Protein AF-A0AAV0ZGJ6-F1 (afdb_monomer_lite)

Structure (mmCIF, N/CA/C/O backbone):
data_AF-A0AAV0ZGJ6-F1
#
_entry.id   AF-A0AAV0ZGJ6-F1
#
loop_
_atom_site.group_PDB
_atom_site.id
_atom_site.type_symbol
_atom_site.label_atom_id
_atom_site.label_alt_id
_atom_site.label_comp_id
_atom_site.label_asym_id
_atom_site.label_entity_id
_atom_site.label_seq_id
_atom_site.pdbx_PDB_ins_code
_atom_site.Cartn_x
_atom_site.Cartn_y
_atom_site.Cartn_z
_atom_site.occupancy
_atom_site.B_iso_or_equiv
_atom_site.auth_seq_id
_atom_site.auth_comp_id
_atom_site.auth_asym_id
_atom_site.auth_atom_id
_atom_site.pdbx_PDB_model_num
ATOM 1 N N . MET A 1 1 ? 41.450 5.123 -60.125 1.00 30.50 1 MET A N 1
ATOM 2 C CA . MET A 1 1 ? 41.874 3.828 -59.558 1.00 30.50 1 MET A CA 1
ATOM 3 C C . MET A 1 1 ? 41.392 3.779 -58.113 1.00 30.50 1 MET A C 1
ATOM 5 O O . MET A 1 1 ? 41.845 4.607 -57.346 1.00 30.50 1 MET A O 1
ATOM 9 N N . ILE A 1 2 ? 40.454 2.855 -57.840 1.00 29.94 2 ILE A N 1
ATOM 10 C CA . ILE A 1 2 ? 40.069 2.214 -56.557 1.00 29.94 2 ILE A CA 1
ATOM 11 C C . ILE A 1 2 ? 39.618 3.161 -55.412 1.00 29.94 2 ILE A C 1
ATOM 13 O O . ILE A 1 2 ? 40.423 3.922 -54.905 1.00 29.94 2 ILE A O 1
ATOM 17 N N . GLY A 1 3 ? 38.377 3.184 -54.902 1.00 27.20 3 GLY A N 1
ATOM 18 C CA . GLY A 1 3 ? 37.231 2.263 -54.997 1.00 27.20 3 GLY A CA 1
ATOM 19 C C . GLY A 1 3 ? 36.953 1.576 -53.646 1.00 27.20 3 GLY A C 1
ATOM 20 O O . GLY A 1 3 ? 37.595 0.579 -53.334 1.00 27.20 3 GLY A O 1
ATOM 21 N N . LEU A 1 4 ? 36.020 2.128 -52.857 1.00 30.28 4 LEU A N 1
ATOM 22 C CA . LEU A 1 4 ? 35.587 1.679 -51.520 1.00 30.28 4 LEU A CA 1
ATOM 23 C C . LEU A 1 4 ? 35.044 0.232 -51.522 1.00 30.28 4 LEU A C 1
ATOM 25 O O . LEU A 1 4 ? 34.239 -0.129 -52.378 1.00 30.28 4 LEU A O 1
ATOM 29 N N . ARG A 1 5 ? 35.450 -0.587 -50.537 1.00 31.14 5 ARG A N 1
ATOM 30 C CA . ARG A 1 5 ? 34.933 -1.949 -50.301 1.00 31.14 5 ARG A CA 1
ATOM 31 C C . ARG A 1 5 ? 33.772 -1.928 -49.304 1.00 31.14 5 ARG A C 1
ATOM 33 O O . ARG A 1 5 ? 33.976 -1.619 -48.135 1.00 31.14 5 ARG A O 1
ATOM 40 N N . GLY A 1 6 ? 32.593 -2.343 -49.762 1.00 25.48 6 GLY A N 1
ATOM 41 C CA . GLY A 1 6 ? 31.585 -3.002 -48.931 1.00 25.48 6 GLY A CA 1
ATOM 42 C C . GLY A 1 6 ? 31.787 -4.519 -48.980 1.00 25.48 6 GLY A C 1
ATOM 43 O O . GLY A 1 6 ? 32.249 -5.043 -49.996 1.00 25.48 6 GLY A O 1
ATOM 44 N N . ILE A 1 7 ? 31.457 -5.229 -47.900 1.00 29.98 7 ILE A N 1
ATOM 45 C CA . ILE A 1 7 ? 31.358 -6.694 -47.902 1.00 29.98 7 ILE A CA 1
ATOM 46 C C . ILE A 1 7 ? 29.999 -7.083 -47.321 1.00 29.98 7 ILE A C 1
ATOM 48 O O . ILE A 1 7 ? 29.694 -6.839 -46.159 1.00 29.98 7 ILE A O 1
ATOM 52 N N . CYS A 1 8 ? 29.201 -7.669 -48.207 1.00 25.89 8 CYS A N 1
ATOM 53 C CA . CYS A 1 8 ? 27.966 -8.396 -47.977 1.00 25.89 8 CYS A CA 1
ATOM 54 C C . CYS A 1 8 ? 28.328 -9.842 -47.586 1.00 25.89 8 CYS A C 1
ATOM 56 O O . CYS A 1 8 ? 29.168 -10.445 -48.257 1.00 25.89 8 CYS A O 1
ATOM 58 N N . CYS A 1 9 ? 27.710 -10.407 -46.543 1.00 29.28 9 CYS A N 1
ATOM 59 C CA . CYS A 1 9 ? 27.780 -11.847 -46.272 1.00 29.28 9 CYS A CA 1
ATOM 60 C C . CYS A 1 9 ? 26.516 -12.540 -46.791 1.00 29.28 9 CYS A C 1
ATOM 62 O O . CYS A 1 9 ? 25.397 -12.174 -46.436 1.00 29.28 9 CYS A O 1
ATOM 64 N N . LYS A 1 10 ? 26.754 -13.523 -47.663 1.00 29.02 10 LYS A N 1
ATOM 65 C CA . LYS A 1 10 ? 25.796 -14.405 -48.328 1.00 29.02 10 LYS A CA 1
ATOM 66 C C . LYS A 1 10 ? 25.109 -15.358 -47.349 1.00 29.02 10 LYS A C 1
ATOM 68 O O . LYS A 1 10 ? 25.737 -15.898 -46.446 1.00 29.02 10 LYS A O 1
ATOM 73 N N . THR A 1 11 ? 23.842 -15.622 -47.634 1.00 31.33 11 THR A N 1
ATOM 74 C CA . THR A 1 11 ? 23.100 -16.837 -47.289 1.00 31.33 11 THR A CA 1
ATOM 75 C C . THR A 1 11 ? 23.599 -18.024 -48.112 1.00 31.33 11 THR A C 1
ATOM 77 O O . THR A 1 11 ? 23.612 -17.915 -49.337 1.00 31.33 11 THR A O 1
ATOM 80 N N . ASP A 1 12 ? 23.887 -19.152 -47.465 1.00 26.88 12 ASP A N 1
ATOM 81 C CA . ASP A 1 12 ? 23.947 -20.473 -48.099 1.00 26.88 12 ASP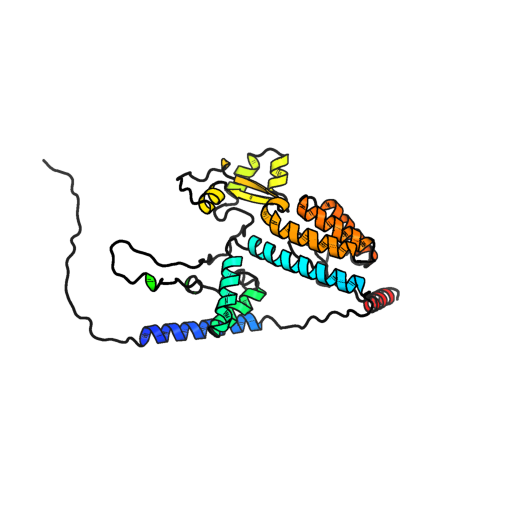 A CA 1
ATOM 82 C C . ASP A 1 12 ? 23.126 -21.470 -47.261 1.00 26.88 12 ASP A C 1
ATOM 84 O O . ASP A 1 12 ? 23.266 -21.553 -46.041 1.00 26.88 12 ASP A O 1
ATOM 88 N N . MET A 1 13 ? 22.225 -22.183 -47.942 1.00 29.02 13 MET A N 1
ATOM 89 C CA . MET A 1 13 ? 21.381 -23.263 -47.427 1.00 29.02 13 MET A CA 1
ATOM 90 C C . MET A 1 13 ? 22.073 -24.620 -47.626 1.00 29.02 13 MET A C 1
ATOM 92 O O . MET A 1 13 ? 22.490 -24.909 -48.744 1.00 29.02 13 MET A O 1
ATOM 96 N N . ILE A 1 14 ? 22.097 -25.474 -46.595 1.00 30.05 14 ILE A N 1
ATOM 97 C CA . ILE A 1 14 ? 22.266 -26.946 -46.669 1.00 30.05 14 ILE A CA 1
ATOM 98 C C . ILE A 1 14 ? 21.396 -27.530 -45.533 1.00 30.05 14 ILE A C 1
ATOM 100 O O . ILE A 1 14 ? 21.675 -27.270 -44.368 1.00 30.05 14 ILE A O 1
ATOM 104 N N . SER A 1 15 ? 20.153 -27.938 -45.811 1.00 26.80 15 SER A N 1
ATOM 105 C CA . SER A 1 15 ? 19.640 -29.305 -46.061 1.00 26.80 15 SER A CA 1
ATOM 106 C C . SER A 1 15 ? 19.724 -30.304 -44.890 1.00 26.80 15 SER A C 1
ATOM 108 O O . SER A 1 15 ? 20.795 -30.809 -44.568 1.00 26.80 15 SER A O 1
ATOM 110 N N . ASP A 1 16 ? 18.549 -30.618 -44.337 1.00 33.88 16 ASP A N 1
ATOM 111 C CA . ASP A 1 16 ? 18.060 -31.923 -43.863 1.00 33.88 16 ASP A CA 1
ATOM 112 C C . ASP A 1 16 ? 19.070 -32.977 -43.386 1.00 33.88 16 ASP A C 1
ATOM 114 O O . ASP A 1 16 ? 19.469 -33.850 -44.151 1.00 33.88 16 ASP A O 1
ATOM 118 N N . GLN A 1 17 ? 19.323 -32.989 -42.073 1.00 23.31 17 GLN A N 1
ATOM 119 C CA . GLN A 1 17 ? 19.444 -34.210 -41.263 1.00 23.31 17 GLN A CA 1
ATOM 120 C C . GLN A 1 17 ? 18.926 -33.931 -39.841 1.00 23.31 17 GLN A C 1
ATOM 122 O O . GLN A 1 17 ? 19.690 -33.798 -38.889 1.00 23.31 17 GLN A O 1
ATOM 127 N N . TRP A 1 18 ? 17.603 -33.827 -39.685 1.00 24.88 18 TRP A N 1
ATOM 128 C CA . TRP A 1 18 ? 16.966 -33.989 -38.377 1.00 24.88 18 TRP A CA 1
ATOM 129 C C . TRP A 1 18 ? 16.842 -35.487 -38.095 1.00 24.88 18 TRP A C 1
ATOM 131 O O . TRP A 1 18 ? 15.854 -36.123 -38.448 1.00 24.88 18 TRP A O 1
ATOM 141 N N . THR A 1 19 ? 17.878 -36.074 -37.502 1.00 27.34 19 THR A N 1
ATOM 142 C CA . THR A 1 19 ? 17.761 -37.381 -36.853 1.00 27.34 19 THR A CA 1
ATOM 143 C C . THR A 1 19 ? 16.986 -37.213 -35.550 1.00 27.34 19 THR A C 1
ATOM 145 O O . THR A 1 19 ? 17.424 -36.486 -34.655 1.00 27.34 19 THR A O 1
ATOM 148 N N . GLU A 1 20 ? 15.839 -37.889 -35.467 1.00 36.94 20 GLU A N 1
ATOM 149 C CA . GLU A 1 20 ? 15.018 -38.081 -34.269 1.00 36.94 20 GLU A CA 1
ATOM 150 C C . GLU A 1 20 ? 15.888 -38.298 -33.021 1.00 36.94 20 GLU A C 1
ATOM 152 O O . GLU A 1 20 ? 16.546 -39.326 -32.868 1.00 36.94 20 GLU A O 1
ATOM 157 N N . SER A 1 21 ? 15.907 -37.319 -32.115 1.00 31.19 21 SER A N 1
ATOM 158 C CA . SER A 1 21 ? 16.510 -37.476 -30.792 1.00 31.19 21 SER A CA 1
ATOM 159 C C . SER A 1 21 ? 15.763 -36.644 -29.741 1.00 31.19 21 SER A C 1
ATOM 161 O O . SER A 1 21 ? 15.911 -35.435 -29.636 1.00 31.19 21 SER A O 1
ATOM 163 N N . ASN A 1 22 ? 14.970 -37.363 -28.939 1.00 35.38 22 ASN A N 1
ATOM 164 C CA . ASN A 1 22 ? 14.526 -37.049 -27.576 1.00 35.38 22 ASN A CA 1
ATOM 165 C C . ASN A 1 22 ? 13.693 -35.773 -27.311 1.00 35.38 22 ASN A C 1
ATOM 167 O O . ASN A 1 22 ? 14.137 -34.866 -26.607 1.00 35.38 22 ASN A O 1
ATOM 171 N N . ASP A 1 23 ? 12.396 -35.827 -27.631 1.00 39.41 23 ASP A N 1
ATOM 172 C CA . ASP A 1 23 ? 11.358 -34.963 -27.019 1.00 39.41 23 ASP A CA 1
ATOM 173 C C . ASP A 1 23 ? 11.213 -35.144 -25.485 1.00 39.41 23 ASP A C 1
ATOM 175 O O . ASP A 1 23 ? 10.521 -34.386 -24.802 1.00 39.41 23 ASP A O 1
ATOM 179 N N . THR A 1 24 ? 11.883 -36.140 -24.901 1.00 39.22 24 THR A N 1
ATOM 180 C CA . THR A 1 24 ? 11.840 -36.459 -23.467 1.00 39.22 24 THR A CA 1
ATOM 181 C C . THR A 1 24 ? 12.776 -35.596 -22.613 1.00 39.22 24 THR A C 1
ATOM 183 O O . THR A 1 24 ? 12.512 -35.415 -21.425 1.00 39.22 24 THR A O 1
ATOM 186 N N . GLN A 1 25 ? 13.857 -35.038 -23.172 1.00 37.59 25 GLN A N 1
ATOM 187 C CA . GLN A 1 25 ? 14.868 -34.305 -22.391 1.00 37.59 25 GLN A CA 1
ATOM 188 C C . GLN A 1 25 ? 14.432 -32.906 -21.904 1.00 37.59 25 GLN A C 1
ATOM 190 O O . GLN A 1 25 ? 14.666 -32.600 -20.731 1.00 37.59 25 GLN A O 1
ATOM 195 N N . PRO A 1 26 ? 13.750 -32.063 -22.706 1.00 42.97 26 PRO A N 1
ATOM 196 C CA . PRO A 1 26 ? 13.324 -30.732 -22.257 1.00 42.97 26 PRO A CA 1
ATOM 197 C C . PRO A 1 26 ? 12.291 -30.784 -21.122 1.00 42.97 26 PRO A C 1
ATOM 199 O O . PRO A 1 26 ? 12.333 -29.981 -20.189 1.00 42.97 26 PRO A O 1
ATOM 202 N N . GLN A 1 27 ? 11.378 -31.761 -21.166 1.00 40.91 27 GLN A N 1
ATOM 203 C CA . GLN A 1 27 ? 10.336 -31.924 -20.147 1.00 40.91 27 GLN A CA 1
ATOM 204 C C . GLN A 1 27 ? 10.891 -32.427 -18.809 1.00 40.91 27 GLN A C 1
ATOM 206 O O . GLN A 1 27 ? 10.379 -32.041 -17.756 1.00 40.91 27 GLN A O 1
ATOM 211 N N . LEU A 1 28 ? 11.926 -33.271 -18.836 1.00 35.53 28 LEU A N 1
ATOM 212 C CA . LEU A 1 28 ? 12.604 -33.753 -17.631 1.00 35.53 28 LEU A CA 1
ATOM 213 C C . LEU A 1 28 ? 13.366 -32.617 -16.938 1.00 35.53 28 LEU A C 1
ATOM 215 O O . LEU A 1 28 ? 13.125 -32.381 -15.759 1.00 35.53 28 LEU A O 1
ATOM 219 N N . MET A 1 29 ? 14.149 -31.827 -17.682 1.00 40.31 29 MET A N 1
ATOM 220 C CA . MET A 1 29 ? 14.863 -30.658 -17.140 1.00 40.31 29 MET A CA 1
ATOM 221 C C . MET A 1 29 ? 13.907 -29.607 -16.548 1.00 40.31 29 MET A C 1
ATOM 223 O O . MET A 1 29 ? 14.179 -29.027 -15.497 1.00 40.31 29 MET A O 1
ATOM 227 N N . TYR A 1 30 ? 12.752 -29.373 -17.184 1.00 54.91 30 TYR A N 1
ATOM 228 C CA . TYR A 1 30 ? 11.732 -28.451 -16.670 1.00 54.91 30 TYR A CA 1
ATOM 229 C C . TYR A 1 30 ? 11.063 -28.967 -15.383 1.00 54.91 30 TYR A C 1
ATOM 231 O O . TYR A 1 30 ? 10.837 -28.203 -14.438 1.00 54.91 30 TYR A O 1
ATOM 239 N N . LYS A 1 31 ? 10.767 -30.271 -15.314 1.00 60.34 31 LYS A N 1
ATOM 240 C CA . LYS A 1 31 ? 10.217 -30.911 -14.107 1.00 60.34 31 LYS A CA 1
ATOM 241 C C . LYS A 1 31 ? 11.224 -30.915 -12.957 1.00 60.34 31 LYS A C 1
ATOM 243 O O . LYS A 1 31 ? 10.848 -30.561 -11.843 1.00 60.34 31 LYS A O 1
ATOM 248 N N . GLU A 1 32 ? 12.487 -31.240 -13.221 1.00 60.00 32 GLU A N 1
ATOM 249 C CA . GLU A 1 32 ? 13.569 -31.195 -12.227 1.00 60.00 32 GLU A CA 1
ATOM 250 C C . GLU A 1 32 ? 13.769 -29.776 -11.677 1.00 60.00 32 GLU A C 1
ATOM 252 O O . GLU A 1 32 ? 13.829 -29.586 -10.461 1.00 60.00 32 GLU A O 1
ATOM 257 N N . ASN A 1 33 ? 13.742 -28.764 -12.550 1.00 78.38 33 ASN A N 1
ATOM 258 C CA . ASN A 1 33 ? 13.784 -27.357 -12.150 1.00 78.38 33 ASN A CA 1
ATOM 259 C C . ASN A 1 33 ? 12.572 -26.973 -11.271 1.00 78.38 33 ASN A C 1
ATOM 261 O O . ASN A 1 33 ? 12.721 -26.335 -10.231 1.00 78.38 33 ASN A O 1
ATOM 265 N N . THR A 1 34 ? 11.366 -27.428 -11.618 1.00 83.06 34 THR A N 1
ATOM 266 C CA . THR A 1 34 ? 10.141 -27.159 -10.838 1.00 83.06 34 THR A CA 1
ATOM 267 C C . THR A 1 34 ? 10.208 -27.746 -9.423 1.00 83.06 34 THR A C 1
ATOM 269 O O . THR A 1 34 ? 9.835 -27.075 -8.456 1.00 83.06 34 THR A O 1
ATOM 272 N N . VAL A 1 35 ? 10.699 -28.982 -9.280 1.00 88.06 35 VAL A N 1
ATOM 273 C CA . VAL A 1 35 ? 10.841 -29.652 -7.976 1.00 88.06 35 VAL A CA 1
ATOM 274 C C . VAL A 1 35 ? 11.890 -28.951 -7.116 1.00 88.06 35 VAL A C 1
ATOM 276 O O . VAL A 1 35 ? 11.610 -28.636 -5.958 1.00 88.06 35 VAL A O 1
ATOM 279 N N . ALA A 1 36 ? 13.062 -28.642 -7.680 1.00 90.12 36 ALA A N 1
ATOM 280 C CA . ALA A 1 36 ? 14.123 -27.938 -6.963 1.00 90.12 36 ALA A CA 1
ATOM 281 C C . ALA A 1 36 ? 13.649 -26.568 -6.449 1.00 90.12 36 ALA A C 1
ATOM 283 O O . ALA A 1 36 ? 13.823 -26.254 -5.273 1.00 90.12 36 ALA A O 1
ATOM 284 N N . ARG A 1 37 ? 12.966 -25.788 -7.297 1.00 90.38 37 ARG A N 1
ATOM 285 C CA . ARG A 1 37 ? 12.391 -24.487 -6.919 1.00 90.38 37 ARG A CA 1
ATOM 286 C C . ARG A 1 37 ? 11.329 -24.602 -5.828 1.00 90.38 37 ARG A C 1
ATOM 288 O O . ARG A 1 37 ? 11.319 -23.792 -4.905 1.00 90.38 37 ARG A O 1
ATOM 295 N N . SER A 1 38 ? 10.465 -25.615 -5.911 1.00 93.75 38 SER A N 1
ATOM 296 C CA . SER A 1 38 ? 9.447 -25.870 -4.884 1.00 93.75 38 SER A CA 1
ATOM 297 C C . SER A 1 38 ? 10.095 -26.180 -3.534 1.00 93.75 38 SER A C 1
ATOM 299 O O . SER A 1 38 ? 9.703 -25.610 -2.519 1.00 93.75 38 SER A O 1
ATOM 301 N N . LEU A 1 39 ? 11.137 -27.019 -3.521 1.00 95.31 39 LEU A N 1
ATOM 302 C CA . LEU A 1 39 ? 11.879 -27.348 -2.303 1.00 95.31 39 LEU A CA 1
ATOM 303 C C . LEU A 1 39 ? 12.571 -26.117 -1.699 1.00 95.31 39 LEU A C 1
ATOM 305 O O . LEU A 1 39 ? 12.568 -25.948 -0.480 1.00 95.31 39 LEU A O 1
ATOM 309 N N . THR A 1 40 ? 13.145 -25.245 -2.531 1.00 94.88 40 THR A N 1
ATOM 310 C CA . THR A 1 40 ? 13.740 -23.982 -2.071 1.00 94.88 40 THR A CA 1
ATOM 311 C C . THR A 1 40 ? 12.696 -23.081 -1.412 1.00 94.88 40 THR A C 1
ATOM 313 O O . THR A 1 40 ? 12.901 -22.665 -0.273 1.00 94.88 40 THR A O 1
ATOM 316 N N . LEU A 1 41 ? 11.548 -22.853 -2.061 1.00 95.00 41 LEU A N 1
ATOM 317 C CA . LEU A 1 41 ? 10.474 -22.029 -1.493 1.00 95.00 41 LEU A CA 1
ATOM 318 C C . LEU A 1 41 ? 9.904 -22.627 -0.200 1.00 95.00 41 LEU A C 1
ATOM 320 O O . LEU A 1 41 ? 9.640 -21.894 0.747 1.00 95.00 41 LEU A O 1
ATOM 324 N N . GLN A 1 42 ? 9.765 -23.953 -0.114 1.00 96.44 42 GLN A N 1
ATOM 325 C CA . GLN A 1 42 ? 9.349 -24.629 1.120 1.00 96.44 42 GLN A CA 1
ATOM 326 C C . GLN A 1 42 ? 10.335 -24.387 2.267 1.00 96.44 42 GLN A C 1
ATOM 328 O O . GLN A 1 42 ? 9.915 -24.073 3.380 1.00 96.44 42 GLN A O 1
ATOM 333 N N . LYS A 1 43 ? 11.646 -24.481 2.004 1.00 96.31 43 LYS A N 1
ATOM 334 C CA . LYS A 1 43 ? 12.679 -24.162 3.003 1.00 96.31 43 LYS A CA 1
ATOM 335 C C . LYS A 1 43 ? 12.588 -22.704 3.445 1.00 96.31 43 LYS A C 1
ATOM 337 O O . LYS A 1 43 ? 12.627 -22.436 4.643 1.00 96.31 43 LYS A O 1
ATOM 342 N N . GLN A 1 44 ? 12.413 -21.776 2.508 1.00 96.31 44 GLN A N 1
ATOM 343 C CA . GLN A 1 44 ? 12.266 -20.356 2.826 1.00 96.31 44 GLN A CA 1
ATOM 344 C C . GLN A 1 44 ? 11.023 -20.089 3.683 1.00 96.31 44 GLN A C 1
ATOM 346 O O . GLN A 1 44 ? 11.135 -19.416 4.707 1.00 96.31 44 GLN A O 1
ATOM 351 N N . LEU A 1 45 ? 9.878 -20.674 3.319 1.00 95.38 45 LEU A N 1
ATOM 352 C CA . LEU A 1 45 ? 8.623 -20.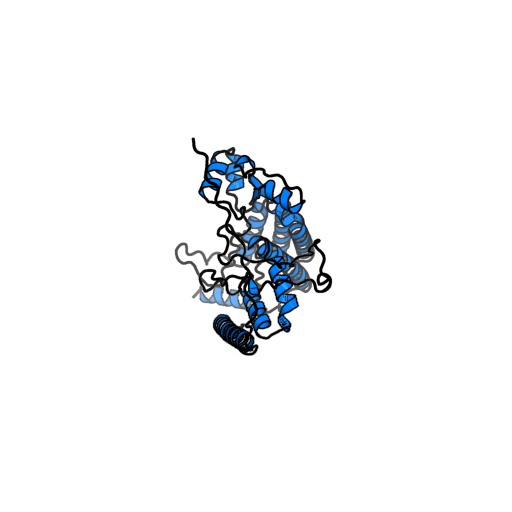588 4.069 1.00 95.38 45 LEU A CA 1
ATOM 353 C C . LEU A 1 45 ? 8.727 -21.211 5.464 1.00 95.38 45 LEU A C 1
ATOM 355 O O . LEU A 1 45 ? 8.166 -20.665 6.407 1.00 95.38 45 LEU A O 1
ATOM 359 N N . SER A 1 46 ? 9.486 -22.299 5.627 1.00 96.12 46 SER A N 1
ATOM 360 C CA . SER A 1 46 ? 9.661 -22.972 6.924 1.00 96.12 46 SER A CA 1
ATOM 361 C C . SER A 1 46 ? 10.337 -22.106 7.993 1.00 96.12 46 SER A C 1
ATOM 363 O O . SER A 1 46 ? 10.238 -22.409 9.179 1.00 96.12 46 SER A O 1
ATOM 365 N N . ARG A 1 47 ? 10.981 -21.000 7.593 1.00 96.19 47 ARG A N 1
ATOM 366 C CA . ARG A 1 47 ? 11.533 -20.003 8.523 1.00 96.19 47 ARG A CA 1
ATOM 367 C C . ARG A 1 47 ? 10.449 -19.166 9.207 1.00 96.19 47 ARG A C 1
ATOM 369 O O . ARG A 1 47 ? 10.710 -18.589 10.258 1.00 96.19 47 ARG A O 1
ATOM 376 N N . TYR A 1 48 ? 9.241 -19.109 8.643 1.00 93.44 48 TYR A N 1
ATOM 377 C CA . TYR A 1 48 ? 8.112 -18.366 9.195 1.00 93.44 48 TYR A CA 1
ATOM 378 C C . TYR A 1 48 ? 7.201 -19.322 9.953 1.00 93.44 48 TYR A C 1
ATOM 380 O O . TYR A 1 48 ? 6.491 -20.137 9.366 1.00 93.44 48 TYR A O 1
ATOM 388 N N . THR A 1 49 ? 7.209 -19.213 11.279 1.00 92.88 49 THR A N 1
ATOM 389 C CA . THR A 1 49 ? 6.294 -19.993 12.113 1.00 92.88 49 THR A CA 1
ATOM 390 C C . THR A 1 49 ? 4.913 -19.335 12.093 1.00 92.88 49 THR A C 1
ATOM 392 O O . THR A 1 49 ? 4.800 -18.176 12.497 1.00 92.88 49 THR A O 1
ATOM 395 N N . PRO A 1 50 ? 3.853 -20.029 11.642 1.00 89.00 50 PRO A N 1
ATOM 396 C CA . PRO A 1 50 ? 2.508 -19.480 11.679 1.00 89.00 50 PRO A CA 1
ATOM 397 C C . PRO A 1 50 ? 2.046 -19.356 13.133 1.00 89.00 50 PRO A C 1
ATOM 399 O O . PRO A 1 50 ? 1.974 -20.344 13.863 1.00 89.00 50 PRO A O 1
ATOM 402 N N . VAL A 1 51 ? 1.716 -18.134 13.545 1.00 90.31 51 VAL A N 1
ATOM 403 C CA . VAL A 1 51 ? 1.171 -17.835 14.872 1.00 90.31 51 VAL A CA 1
ATOM 404 C C . VAL A 1 51 ? -0.235 -17.279 14.699 1.00 90.31 51 VAL A C 1
ATOM 406 O O . VAL A 1 51 ? -0.446 -16.320 13.960 1.00 90.31 51 VAL A O 1
ATOM 409 N N . SER A 1 52 ? -1.210 -17.882 15.379 1.00 85.75 52 SER A N 1
ATOM 410 C CA . SER A 1 52 ? -2.576 -17.359 15.401 1.00 85.75 52 SER A CA 1
ATOM 411 C C . SER A 1 52 ? -2.647 -16.178 16.362 1.00 85.75 52 SER A C 1
ATOM 413 O O . SER A 1 52 ? -2.506 -16.354 17.571 1.00 85.75 52 SER A O 1
ATOM 415 N N . LEU A 1 53 ? -2.889 -14.981 15.832 1.00 79.62 53 LEU A N 1
ATOM 416 C CA . LEU A 1 53 ? -3.146 -13.790 16.635 1.00 79.62 53 LEU A CA 1
ATOM 417 C C . LEU A 1 53 ? -4.638 -13.735 16.968 1.00 79.62 53 LEU A C 1
ATOM 419 O O . LEU A 1 53 ? -5.463 -13.442 16.106 1.00 79.62 53 LEU A O 1
ATOM 423 N N . ASN A 1 54 ? -4.981 -14.036 18.218 1.00 79.44 54 ASN A N 1
ATOM 424 C CA . ASN A 1 54 ? -6.332 -13.860 18.740 1.00 79.44 54 ASN A CA 1
ATOM 425 C C . ASN A 1 54 ? -6.349 -12.606 19.609 1.00 79.44 54 ASN A C 1
ATOM 427 O O . ASN A 1 54 ? -5.502 -12.461 20.487 1.00 79.44 54 ASN A O 1
ATOM 431 N N . ALA A 1 55 ? -7.304 -11.713 19.366 1.00 74.44 55 ALA A N 1
ATOM 432 C CA . ALA A 1 55 ? -7.494 -10.537 20.199 1.00 74.44 55 ALA A CA 1
ATOM 433 C C . ALA A 1 55 ? -8.649 -10.772 21.170 1.00 74.44 55 ALA A C 1
ATOM 435 O O . ALA A 1 55 ? -9.729 -11.214 20.768 1.00 74.44 55 ALA A O 1
ATOM 436 N N . GLU A 1 56 ? -8.428 -10.462 22.443 1.00 80.44 56 GLU A N 1
ATOM 437 C CA . GLU A 1 56 ? -9.504 -10.425 23.419 1.00 80.44 56 GLU A CA 1
ATOM 438 C C . GLU A 1 56 ? -10.337 -9.156 23.201 1.00 80.44 56 GLU A C 1
ATOM 440 O O . GLU A 1 56 ? -9.823 -8.041 23.208 1.00 80.44 56 GLU A O 1
ATOM 445 N N . LEU A 1 57 ? -11.634 -9.339 22.943 1.00 78.31 57 LEU A N 1
ATOM 446 C CA . LEU A 1 57 ? -12.585 -8.248 22.690 1.00 78.31 57 LEU A CA 1
ATOM 447 C C . LEU A 1 57 ? -13.533 -8.024 23.877 1.00 78.31 57 LEU A C 1
ATOM 449 O O . LEU A 1 57 ? -14.514 -7.279 23.763 1.00 78.31 57 LEU A O 1
ATOM 453 N N . THR A 1 58 ? -13.292 -8.718 24.992 1.00 77.50 58 THR A N 1
ATOM 454 C CA . THR A 1 58 ? -14.043 -8.525 26.232 1.00 77.50 58 THR A CA 1
ATOM 455 C C . THR A 1 58 ? -13.764 -7.104 26.739 1.00 77.50 58 THR A C 1
ATOM 457 O O . THR A 1 58 ? -12.669 -6.571 26.593 1.00 77.50 58 THR A O 1
ATOM 460 N N . GLY A 1 59 ? -14.795 -6.411 27.223 1.00 76.69 59 GLY A N 1
ATOM 461 C CA . GLY A 1 59 ? -14.672 -5.013 27.662 1.00 76.69 59 GLY A CA 1
ATOM 462 C C . GLY A 1 59 ? -14.804 -3.944 26.567 1.00 76.69 59 GLY A C 1
ATOM 463 O O . GLY A 1 59 ? -14.995 -2.778 26.908 1.00 76.69 59 GLY A O 1
ATOM 464 N N . LEU A 1 60 ? -14.801 -4.299 25.275 1.00 78.56 60 LEU A N 1
ATOM 465 C CA . LEU A 1 60 ? -15.156 -3.345 24.217 1.00 78.56 60 LEU A CA 1
ATOM 466 C C . LEU A 1 60 ? -16.670 -3.141 24.135 1.00 78.56 60 LEU A C 1
ATOM 468 O O . LEU A 1 60 ? -17.446 -4.105 24.115 1.00 78.56 60 LEU A O 1
ATOM 472 N N . THR A 1 61 ? -17.083 -1.878 24.020 1.00 85.19 61 THR A N 1
ATOM 473 C CA . THR A 1 61 ? -18.478 -1.530 23.735 1.00 85.19 61 THR A CA 1
ATOM 474 C C . THR A 1 61 ? -18.864 -1.981 22.326 1.00 85.19 61 THR A C 1
ATOM 476 O O . THR A 1 61 ? -18.007 -2.115 21.450 1.00 85.19 61 THR A O 1
ATOM 479 N N . ASP A 1 62 ? -20.154 -2.201 22.071 1.00 89.56 62 ASP A N 1
ATOM 480 C CA . ASP A 1 62 ? -20.606 -2.610 20.734 1.00 89.56 62 ASP A CA 1
ATOM 481 C C . ASP A 1 62 ? -20.322 -1.533 19.676 1.00 89.56 62 ASP A C 1
ATOM 483 O O . ASP A 1 62 ? -19.925 -1.861 18.559 1.00 89.56 62 ASP A O 1
ATOM 487 N N . SER A 1 63 ? -20.391 -0.254 20.057 1.00 86.62 63 SER A N 1
ATOM 488 C CA . SER A 1 63 ? -19.938 0.867 19.226 1.00 86.62 63 SER A CA 1
ATOM 489 C C . SER A 1 63 ? -18.446 0.794 18.899 1.00 86.62 63 SER A C 1
ATOM 491 O O . SER A 1 63 ? -18.060 1.000 17.753 1.00 86.62 63 SER A O 1
ATOM 493 N N . ASP A 1 64 ? -17.583 0.458 19.860 1.00 81.44 64 ASP A N 1
ATOM 494 C CA . ASP A 1 64 ? -16.143 0.381 19.588 1.00 81.44 64 ASP A CA 1
ATOM 495 C C . ASP A 1 64 ? -15.799 -0.834 18.718 1.00 81.44 64 ASP A C 1
ATOM 497 O O . ASP A 1 64 ? -14.930 -0.740 17.851 1.00 81.44 64 ASP A O 1
ATOM 501 N N . LYS A 1 65 ? -16.526 -1.950 18.863 1.00 84.31 65 LYS A N 1
ATOM 502 C CA . LYS A 1 65 ? -16.417 -3.094 17.943 1.00 84.31 65 LYS A CA 1
ATOM 503 C C . LYS A 1 65 ? -16.848 -2.718 16.526 1.00 84.31 65 LYS A C 1
ATOM 505 O O . LYS A 1 65 ? -16.208 -3.134 15.563 1.00 84.31 65 LYS A O 1
ATOM 510 N N . GLU A 1 66 ? -17.907 -1.927 16.375 1.00 89.50 66 GLU A N 1
ATOM 511 C CA . GLU A 1 66 ? -18.344 -1.456 15.060 1.00 89.50 66 GLU A CA 1
ATOM 512 C C . GLU A 1 66 ? -17.333 -0.470 14.449 1.00 89.50 66 GLU A C 1
ATOM 514 O O . GLU A 1 66 ? -16.955 -0.617 13.283 1.00 89.50 66 GLU A O 1
ATOM 519 N N . ALA A 1 67 ? -16.814 0.476 15.237 1.00 85.69 67 ALA A N 1
ATOM 520 C CA . ALA A 1 67 ? -15.746 1.380 14.813 1.00 85.69 67 ALA A CA 1
ATOM 521 C C . ALA A 1 67 ? -14.491 0.605 14.371 1.00 85.69 67 ALA A C 1
ATOM 523 O O . ALA A 1 67 ? -13.916 0.902 13.320 1.00 85.69 67 ALA A O 1
ATOM 524 N N . LEU A 1 68 ? -14.116 -0.447 15.108 1.00 85.31 68 LEU A N 1
ATOM 525 C CA . LEU A 1 68 ? -12.992 -1.329 14.790 1.00 85.31 68 LEU A CA 1
ATOM 526 C C . LEU A 1 68 ? -13.119 -1.957 13.395 1.00 85.31 68 LEU A C 1
ATOM 528 O O . LEU A 1 68 ? -12.138 -1.997 12.654 1.00 85.31 68 LEU A O 1
ATOM 532 N N . VAL A 1 69 ? -14.322 -2.376 12.983 1.00 89.25 69 VAL A N 1
ATOM 533 C CA . VAL A 1 69 ? -14.557 -2.902 11.624 1.00 89.25 69 VAL A CA 1
ATOM 534 C C . VAL A 1 69 ? -14.174 -1.874 10.557 1.00 89.25 69 VAL A C 1
ATOM 536 O O . VAL A 1 69 ? -13.592 -2.228 9.528 1.00 89.25 69 VAL A O 1
ATOM 539 N N . PHE A 1 70 ? -14.488 -0.597 10.772 1.00 89.00 70 PHE A N 1
ATOM 540 C CA . PHE A 1 70 ? -14.127 0.469 9.839 1.00 89.00 70 PHE A CA 1
ATOM 541 C C . PHE A 1 70 ? -12.630 0.790 9.861 1.00 89.00 70 PHE A C 1
ATOM 543 O O . PHE A 1 70 ? -12.056 1.008 8.793 1.00 89.00 70 PHE A O 1
ATOM 550 N N . ILE A 1 71 ? -11.986 0.739 11.030 1.00 86.50 71 ILE A N 1
ATOM 551 C CA . ILE A 1 71 ? -10.530 0.902 11.160 1.00 86.50 71 ILE A CA 1
ATOM 552 C C . ILE A 1 71 ? -9.800 -0.210 10.396 1.00 86.50 71 ILE A C 1
ATOM 554 O O . ILE A 1 71 ? -8.920 0.082 9.591 1.00 86.50 71 ILE A O 1
ATOM 558 N N . VAL A 1 72 ? -10.216 -1.472 10.555 1.00 85.69 72 VAL A N 1
ATOM 559 C CA . VAL A 1 72 ? -9.636 -2.615 9.823 1.00 85.69 72 VAL A CA 1
ATOM 560 C C . VAL A 1 72 ? -9.838 -2.466 8.312 1.00 85.69 72 VAL A C 1
ATOM 562 O O . VAL A 1 72 ? -8.921 -2.714 7.529 1.00 85.69 72 VAL A O 1
ATOM 565 N N . LYS A 1 73 ? -11.011 -1.993 7.871 1.00 89.75 73 LYS A N 1
ATOM 566 C CA . LYS A 1 73 ? -11.238 -1.678 6.452 1.00 89.75 73 LYS A CA 1
ATOM 567 C C . LYS A 1 73 ? -10.310 -0.565 5.963 1.00 89.75 73 LYS A C 1
ATOM 569 O O . LYS A 1 73 ? -9.807 -0.669 4.849 1.00 89.75 73 LYS A O 1
ATOM 574 N N . ALA A 1 74 ? -10.069 0.477 6.757 1.00 86.88 74 ALA A N 1
ATOM 575 C CA . ALA A 1 74 ? -9.126 1.534 6.398 1.00 86.88 74 ALA A CA 1
ATOM 576 C C . ALA A 1 74 ? -7.691 0.989 6.306 1.00 86.88 74 ALA A C 1
ATOM 578 O O . ALA A 1 74 ? -7.003 1.279 5.332 1.00 86.88 74 ALA A O 1
ATOM 579 N N . ALA A 1 75 ? -7.281 0.124 7.239 1.00 84.94 75 ALA A N 1
ATOM 580 C CA . ALA A 1 75 ? -5.988 -0.560 7.204 1.00 84.94 75 ALA A CA 1
ATOM 581 C C . ALA A 1 75 ? -5.814 -1.403 5.929 1.00 84.94 75 ALA A C 1
ATOM 583 O O . ALA A 1 75 ? -4.783 -1.317 5.275 1.00 84.94 75 ALA A O 1
ATOM 584 N N . SER A 1 76 ? -6.854 -2.114 5.479 1.00 85.94 76 SER A N 1
ATOM 585 C CA . SER A 1 76 ? -6.786 -2.861 4.210 1.00 85.94 76 SER A CA 1
ATOM 586 C C . SER A 1 76 ? -6.596 -1.973 2.971 1.00 85.94 76 SER A C 1
ATOM 588 O O . SER A 1 76 ? -6.078 -2.429 1.959 1.00 85.94 76 SER A O 1
ATOM 590 N N . VAL A 1 77 ? -7.004 -0.700 3.028 1.00 87.50 77 VAL A N 1
ATOM 591 C CA . VAL A 1 77 ? -6.736 0.265 1.949 1.00 87.50 77 VAL A CA 1
ATOM 592 C C . VAL A 1 77 ? -5.281 0.735 1.988 1.00 87.50 77 VAL A C 1
ATOM 594 O O . VAL A 1 77 ? -4.706 1.006 0.938 1.00 87.50 77 VAL A O 1
ATOM 597 N N . MET A 1 78 ? -4.675 0.796 3.176 1.00 84.19 78 MET A N 1
ATOM 598 C CA . MET A 1 78 ? -3.255 1.114 3.335 1.00 84.19 78 MET A CA 1
ATOM 599 C C . MET A 1 78 ? -2.374 0.030 2.710 1.00 84.19 78 MET A C 1
ATOM 601 O O . MET A 1 78 ? -1.447 0.366 1.980 1.00 84.19 78 MET A O 1
ATOM 605 N N . ASP A 1 79 ? -2.732 -1.249 2.856 1.00 81.94 79 ASP A N 1
ATOM 606 C CA . ASP A 1 79 ? -2.046 -2.345 2.154 1.00 81.94 79 ASP A CA 1
ATOM 607 C C . ASP A 1 79 ? -1.970 -2.104 0.632 1.00 81.94 79 ASP A C 1
ATOM 609 O O . ASP A 1 79 ? -0.930 -2.341 0.021 1.00 81.94 79 ASP A O 1
ATOM 613 N N . GLU A 1 80 ? -3.037 -1.591 0.006 1.00 86.94 80 GLU A N 1
ATOM 614 C CA . GLU A 1 80 ? -3.048 -1.275 -1.434 1.00 86.94 80 GLU A CA 1
ATOM 615 C C . GLU A 1 80 ? -2.046 -0.175 -1.804 1.00 86.94 80 GLU A C 1
ATOM 617 O O . GLU A 1 80 ? -1.333 -0.292 -2.801 1.00 86.94 80 GLU A O 1
ATOM 622 N N . ILE A 1 81 ? -1.958 0.875 -0.984 1.00 84.50 81 ILE A N 1
ATOM 623 C CA . ILE A 1 81 ? -0.972 1.944 -1.168 1.00 84.50 81 ILE A CA 1
ATOM 624 C C . ILE A 1 81 ? 0.444 1.390 -0.966 1.00 84.50 81 ILE A C 1
ATOM 626 O O . ILE A 1 81 ? 1.332 1.702 -1.754 1.00 84.50 81 ILE A O 1
ATOM 630 N N . PHE A 1 82 ? 0.658 0.523 0.027 1.00 83.69 82 PHE A N 1
ATOM 631 C CA . PHE A 1 82 ? 1.956 -0.111 0.253 1.00 83.69 82 PHE A CA 1
ATOM 632 C C . PHE A 1 82 ? 2.419 -0.924 -0.966 1.00 83.69 82 PHE A C 1
ATOM 634 O O . PHE A 1 82 ? 3.577 -0.819 -1.371 1.00 83.69 82 PHE A O 1
ATOM 641 N N . TYR A 1 83 ? 1.529 -1.699 -1.600 1.00 83.94 83 TYR A N 1
ATOM 642 C CA . TYR A 1 83 ? 1.898 -2.430 -2.818 1.00 83.94 83 TYR A CA 1
ATOM 643 C C . TYR A 1 83 ? 2.346 -1.480 -3.933 1.00 83.94 83 TYR A C 1
ATOM 645 O O . TYR A 1 83 ? 3.361 -1.759 -4.571 1.00 83.94 83 TYR A O 1
ATOM 653 N N . LEU A 1 84 ? 1.635 -0.364 -4.133 1.00 85.69 84 LEU A N 1
ATOM 654 C CA . LEU A 1 84 ? 2.007 0.665 -5.111 1.00 85.69 84 LEU A CA 1
ATOM 655 C C . LEU A 1 84 ? 3.354 1.307 -4.781 1.00 85.69 84 LEU A C 1
ATOM 657 O O . LEU A 1 84 ? 4.160 1.517 -5.677 1.00 85.69 84 LEU A O 1
ATOM 661 N N . GLN A 1 85 ? 3.606 1.595 -3.508 1.00 83.56 85 GLN A N 1
ATOM 662 C CA . GLN A 1 85 ? 4.851 2.191 -3.028 1.00 83.56 85 GLN A CA 1
ATOM 663 C C . GLN A 1 85 ? 6.055 1.261 -3.183 1.00 83.56 85 GLN A C 1
ATOM 665 O O . GLN A 1 85 ? 7.153 1.715 -3.494 1.00 83.56 85 GLN A O 1
ATOM 670 N N . SER A 1 86 ? 5.854 -0.039 -2.966 1.00 82.94 86 SER A N 1
ATOM 671 C CA . SER A 1 86 ? 6.924 -1.031 -3.035 1.00 82.94 86 SER A CA 1
ATOM 672 C C . SER A 1 86 ? 7.495 -1.153 -4.447 1.00 82.94 86 SER A C 1
ATOM 674 O O . SER A 1 86 ? 8.714 -1.197 -4.602 1.00 82.94 86 SER A O 1
ATOM 676 N N . TRP A 1 87 ? 6.633 -1.207 -5.467 1.00 84.25 87 TRP A N 1
ATOM 677 C CA . TRP A 1 87 ? 7.041 -1.245 -6.870 1.00 84.25 87 TRP A CA 1
ATOM 678 C C . TRP A 1 87 ? 5.835 -1.008 -7.793 1.00 84.25 87 TRP A C 1
ATOM 680 O O . TRP A 1 87 ? 4.767 -1.579 -7.572 1.00 84.25 87 TRP A O 1
ATOM 690 N N . TYR A 1 88 ? 6.016 -0.224 -8.865 1.00 84.38 88 TYR A N 1
ATOM 691 C CA . TYR A 1 88 ? 4.940 0.198 -9.780 1.00 84.38 88 TYR A CA 1
ATOM 692 C C . TYR A 1 88 ? 4.041 -0.956 -10.251 1.00 84.38 88 TYR A C 1
ATOM 694 O O . TYR A 1 88 ? 2.817 -0.859 -10.208 1.00 84.38 88 TYR A O 1
ATOM 702 N N . SER A 1 89 ? 4.636 -2.085 -10.650 1.00 85.31 89 SER A N 1
ATOM 703 C CA . SER A 1 89 ? 3.864 -3.212 -11.193 1.00 85.31 89 SER A CA 1
ATOM 704 C C . SER A 1 89 ? 3.532 -4.302 -10.167 1.00 85.31 89 SER A C 1
ATOM 706 O O . SER A 1 89 ? 3.012 -5.362 -10.526 1.00 85.31 89 SER A O 1
ATOM 708 N N . ASN A 1 90 ? 3.805 -4.056 -8.884 1.00 86.44 90 ASN A N 1
ATOM 709 C CA . ASN A 1 90 ? 3.565 -5.014 -7.809 1.00 86.44 90 ASN A CA 1
ATOM 710 C C . ASN A 1 90 ? 2.083 -5.410 -7.674 1.00 86.44 90 ASN A C 1
ATOM 712 O O . ASN A 1 90 ? 1.811 -6.604 -7.541 1.00 86.44 90 ASN A O 1
ATOM 716 N N . PRO A 1 91 ? 1.095 -4.491 -7.792 1.00 89.69 91 PRO A N 1
ATOM 717 C CA . PRO A 1 91 ? -0.317 -4.881 -7.761 1.00 89.69 91 PRO A CA 1
ATOM 718 C C . PRO A 1 91 ? -0.696 -5.841 -8.897 1.00 89.69 91 PRO A C 1
ATOM 720 O O . PRO A 1 91 ? -1.389 -6.830 -8.667 1.00 89.69 91 PRO A O 1
ATOM 723 N N . ALA A 1 92 ? -0.186 -5.607 -10.111 1.00 87.50 92 ALA A N 1
ATOM 724 C CA . ALA A 1 92 ? -0.442 -6.482 -11.253 1.00 87.50 92 ALA A CA 1
ATOM 725 C C . ALA A 1 92 ? 0.174 -7.877 -11.054 1.00 87.50 92 ALA A C 1
ATOM 727 O O . ALA A 1 92 ? -0.458 -8.888 -11.369 1.00 87.50 92 ALA A O 1
ATOM 728 N N . LEU A 1 93 ? 1.387 -7.943 -10.491 1.00 87.81 93 LEU A N 1
ATOM 729 C CA . LEU A 1 93 ? 2.036 -9.206 -10.139 1.00 87.81 93 LEU A CA 1
ATOM 730 C C . LEU A 1 93 ? 1.271 -9.952 -9.034 1.00 87.81 93 LEU A C 1
ATOM 732 O O . LEU A 1 93 ? 1.046 -11.155 -9.163 1.00 87.81 93 LEU A O 1
ATOM 736 N N . ARG A 1 94 ? 0.839 -9.252 -7.977 1.00 90.94 94 ARG A N 1
ATOM 737 C CA . ARG A 1 94 ? 0.016 -9.813 -6.894 1.00 90.94 94 ARG A CA 1
ATOM 738 C C . ARG A 1 94 ? -1.232 -10.482 -7.444 1.00 90.94 94 ARG A C 1
ATOM 740 O O . ARG A 1 94 ? -1.506 -11.632 -7.107 1.00 90.94 94 ARG A O 1
ATOM 747 N N . ASP A 1 95 ? -1.995 -9.746 -8.247 1.00 90.69 95 ASP A N 1
ATOM 748 C CA . ASP A 1 95 ? -3.276 -10.213 -8.771 1.00 90.69 95 ASP A CA 1
ATOM 749 C C . ASP A 1 95 ? -3.055 -11.425 -9.682 1.00 90.69 95 ASP A C 1
ATOM 751 O O . ASP A 1 95 ? -3.755 -12.431 -9.566 1.00 90.69 95 ASP A O 1
ATOM 755 N N . TRP A 1 96 ? -1.992 -11.398 -10.493 1.00 88.00 96 TRP A N 1
ATOM 756 C CA . TRP A 1 96 ? -1.602 -12.548 -11.298 1.00 88.00 96 TRP A CA 1
ATOM 757 C C . TRP A 1 96 ? -1.249 -13.777 -10.447 1.00 88.00 96 TRP A C 1
ATOM 759 O O . TRP A 1 96 ? -1.793 -14.855 -10.691 1.00 88.00 96 TRP A O 1
ATOM 769 N N . LEU A 1 97 ? -0.383 -13.631 -9.437 1.00 90.38 97 LEU A N 1
ATOM 770 C CA . LEU A 1 97 ? 0.012 -14.734 -8.554 1.00 90.38 97 LEU A CA 1
ATOM 771 C C . LEU A 1 97 ? -1.197 -15.328 -7.831 1.00 90.38 97 LEU A C 1
ATOM 773 O O . LEU A 1 97 ? -1.325 -16.548 -7.757 1.00 90.38 97 LEU A O 1
ATOM 777 N N . LYS A 1 98 ? -2.105 -14.472 -7.354 1.00 92.88 98 LYS A N 1
ATOM 778 C CA . LYS A 1 98 ? -3.346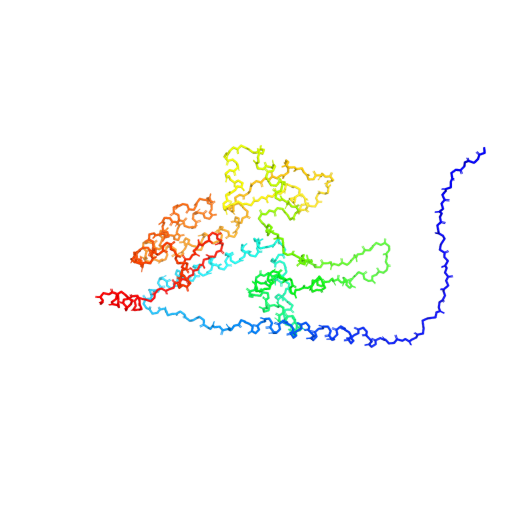 -14.877 -6.692 1.00 92.88 98 LYS A CA 1
ATOM 779 C C . LYS A 1 98 ? -4.240 -15.698 -7.621 1.00 92.88 98 LYS A C 1
ATOM 781 O O . LYS A 1 98 ? -4.652 -16.792 -7.250 1.00 92.88 98 LYS A O 1
ATOM 786 N N . ASP A 1 99 ? -4.482 -15.216 -8.838 1.00 90.88 99 ASP A N 1
ATOM 787 C CA . ASP A 1 99 ? -5.323 -15.899 -9.831 1.00 90.88 99 ASP A CA 1
ATOM 788 C C . ASP A 1 99 ? -4.726 -17.236 -10.309 1.00 90.88 99 ASP A C 1
ATOM 790 O O . ASP A 1 99 ? -5.423 -18.080 -10.880 1.00 90.88 99 ASP A O 1
ATOM 794 N N . HIS A 1 100 ? -3.418 -17.431 -10.118 1.00 89.19 100 HIS A N 1
ATOM 795 C CA . HIS A 1 100 ? -2.676 -18.603 -10.588 1.00 89.19 100 HIS A CA 1
ATOM 796 C C . HIS A 1 100 ? -2.228 -19.531 -9.458 1.00 89.19 100 HIS A C 1
ATOM 798 O O . HIS A 1 100 ? -1.653 -20.585 -9.757 1.00 89.19 100 HIS A O 1
ATOM 804 N N . ALA A 1 101 ? -2.509 -19.176 -8.201 1.00 92.44 101 ALA A N 1
ATOM 805 C CA . ALA A 1 101 ? -2.037 -19.883 -7.017 1.00 92.44 101 ALA A CA 1
ATOM 806 C C . ALA A 1 101 ? -2.413 -21.368 -7.068 1.00 92.44 101 ALA A C 1
ATOM 808 O O . ALA A 1 101 ? -1.551 -22.226 -6.933 1.00 92.44 101 ALA A O 1
ATOM 809 N N . ASP A 1 102 ? -3.665 -21.690 -7.396 1.00 93.00 102 ASP A N 1
ATOM 810 C CA . ASP A 1 102 ? -4.168 -23.068 -7.357 1.00 93.00 102 ASP A CA 1
ATOM 811 C C . ASP A 1 102 ? -3.782 -23.939 -8.564 1.00 93.00 102 ASP A C 1
ATOM 813 O O . ASP A 1 102 ? -4.114 -25.125 -8.598 1.00 93.00 102 ASP A O 1
ATOM 817 N N . LYS A 1 103 ? -3.060 -23.394 -9.554 1.00 90.44 103 LYS A N 1
ATOM 818 C CA . LYS A 1 103 ? -2.707 -24.133 -10.781 1.00 90.44 103 LYS A CA 1
ATOM 819 C C . LYS A 1 103 ? -1.635 -25.203 -10.568 1.00 90.44 103 LYS A C 1
ATOM 821 O O . LYS A 1 103 ? -1.591 -26.175 -11.317 1.00 90.44 103 LYS A O 1
ATOM 826 N N . SER A 1 104 ? -0.739 -25.016 -9.602 1.00 91.31 104 SER A N 1
ATOM 827 C CA . SER A 1 104 ? 0.321 -25.975 -9.275 1.00 91.31 104 SER A CA 1
ATOM 828 C C . SER A 1 104 ? 0.824 -25.763 -7.851 1.00 91.31 104 SER A C 1
ATOM 830 O O . SER A 1 104 ? 0.679 -24.675 -7.299 1.00 91.31 104 SER A O 1
ATOM 832 N N . GLU A 1 105 ? 1.469 -26.775 -7.270 1.00 92.81 105 GLU A N 1
ATOM 833 C CA . GLU A 1 105 ? 2.077 -26.645 -5.940 1.00 92.81 105 GLU A CA 1
ATOM 834 C C . GLU A 1 105 ? 3.139 -25.538 -5.900 1.00 92.81 105 GLU A C 1
ATOM 836 O O . GLU A 1 105 ? 3.174 -24.733 -4.975 1.00 92.81 105 GLU A O 1
ATOM 841 N N . LEU A 1 106 ? 3.946 -25.420 -6.960 1.00 91.88 106 LEU A N 1
ATOM 842 C CA . LEU A 1 106 ? 4.914 -24.335 -7.085 1.00 91.88 106 LEU A CA 1
ATOM 843 C C . LEU A 1 106 ? 4.231 -22.958 -7.055 1.00 91.88 106 LEU A C 1
ATOM 845 O O . LEU A 1 106 ? 4.736 -22.040 -6.415 1.00 91.88 106 LEU A O 1
ATOM 849 N N . ASN A 1 107 ? 3.085 -22.797 -7.722 1.00 92.00 107 ASN A N 1
ATOM 850 C CA . ASN A 1 107 ? 2.361 -21.525 -7.721 1.00 92.00 107 ASN A CA 1
ATOM 851 C C . ASN A 1 107 ? 1.741 -21.203 -6.361 1.00 92.00 107 ASN A C 1
ATOM 853 O O . ASN A 1 107 ? 1.772 -20.040 -5.958 1.00 92.00 107 ASN A O 1
ATOM 857 N N . LYS A 1 108 ? 1.260 -22.211 -5.624 1.00 95.06 108 LYS A N 1
ATOM 858 C CA . LYS A 1 108 ? 0.816 -22.031 -4.235 1.00 95.06 108 LYS A CA 1
ATOM 859 C C . LYS A 1 108 ? 1.956 -21.523 -3.364 1.00 95.06 108 LYS A C 1
ATOM 861 O O . LYS A 1 108 ? 1.786 -20.523 -2.679 1.00 95.06 108 LYS A O 1
ATOM 866 N N . LEU A 1 109 ? 3.133 -22.145 -3.457 1.00 95.81 109 LEU A N 1
ATOM 867 C CA . LEU A 1 109 ? 4.321 -21.736 -2.704 1.00 95.81 109 LEU A CA 1
ATOM 868 C C . LEU A 1 109 ? 4.764 -20.308 -3.052 1.00 95.81 109 LEU A C 1
ATOM 870 O O . LEU A 1 109 ? 5.033 -19.516 -2.150 1.00 95.81 109 LEU A O 1
ATOM 874 N N . LYS A 1 110 ? 4.789 -19.953 -4.346 1.00 94.06 110 LYS A N 1
ATOM 875 C CA . LYS A 1 110 ? 5.079 -18.583 -4.802 1.00 94.06 110 LYS A CA 1
ATOM 876 C C . LYS A 1 110 ? 4.095 -17.579 -4.213 1.00 94.06 110 LYS A C 1
ATOM 878 O O . LYS A 1 110 ? 4.518 -16.545 -3.707 1.00 94.06 110 LYS A O 1
ATOM 883 N N . TRP A 1 111 ? 2.798 -17.885 -4.267 1.00 95.25 111 TRP A N 1
ATOM 884 C CA . TRP A 1 111 ? 1.759 -17.022 -3.719 1.00 95.25 111 TRP A CA 1
ATOM 885 C C . TRP A 1 111 ? 1.894 -16.869 -2.202 1.00 95.25 111 TRP A C 1
ATOM 887 O O . TRP A 1 111 ? 1.933 -15.744 -1.713 1.00 95.25 111 TRP A O 1
ATOM 897 N N . SER A 1 112 ? 2.059 -17.965 -1.457 1.00 95.69 112 SER A N 1
ATOM 898 C CA . SER A 1 112 ? 2.245 -17.919 -0.003 1.00 95.69 112 SER A CA 1
ATOM 899 C C . SER A 1 112 ? 3.466 -17.098 0.397 1.00 95.69 112 SER A C 1
ATOM 901 O O . SER A 1 112 ? 3.384 -16.281 1.313 1.00 95.69 112 SER A O 1
ATOM 903 N N . TYR A 1 113 ? 4.589 -17.262 -0.305 1.00 95.44 113 TYR A N 1
ATOM 904 C CA . TYR A 1 113 ? 5.796 -16.508 0.017 1.00 95.44 113 TYR A CA 1
ATOM 905 C C . TYR A 1 113 ? 5.684 -15.034 -0.387 1.00 95.44 113 TYR A C 1
ATOM 907 O O . TYR A 1 113 ? 6.102 -14.152 0.365 1.00 95.44 113 TYR A O 1
ATOM 915 N N . TYR A 1 114 ? 5.017 -14.745 -1.508 1.00 93.81 114 TYR A N 1
ATOM 916 C CA . TYR A 1 114 ? 4.654 -13.383 -1.891 1.00 93.81 114 TYR A CA 1
ATOM 917 C C . TYR A 1 114 ? 3.744 -12.714 -0.852 1.00 93.81 114 TYR A C 1
ATOM 919 O O . TYR A 1 114 ? 3.946 -11.548 -0.538 1.00 93.81 114 TYR A O 1
ATOM 927 N N . GLN A 1 115 ? 2.765 -13.414 -0.267 1.00 92.56 115 GLN A N 1
ATOM 928 C CA . GLN A 1 115 ? 1.879 -12.826 0.749 1.00 92.56 115 GLN A CA 1
ATOM 929 C C . GLN A 1 115 ? 2.630 -12.356 2.002 1.00 92.56 115 GLN A C 1
ATOM 931 O O . GLN A 1 115 ? 2.211 -11.375 2.616 1.00 92.56 115 GLN A O 1
ATOM 936 N N . ILE A 1 116 ? 3.720 -13.041 2.360 1.00 90.50 116 ILE A N 1
ATOM 937 C CA . ILE A 1 116 ? 4.579 -12.692 3.498 1.00 90.50 116 ILE A CA 1
ATOM 938 C C . ILE A 1 116 ? 5.456 -11.483 3.161 1.00 90.50 116 ILE A C 1
ATOM 940 O O . ILE A 1 116 ? 5.471 -10.516 3.914 1.00 90.50 116 ILE A O 1
ATOM 944 N N . ASN A 1 117 ? 6.155 -11.520 2.022 1.00 87.19 117 ASN A N 1
ATOM 945 C CA . ASN A 1 117 ? 7.097 -10.461 1.636 1.00 87.19 117 ASN A CA 1
ATOM 946 C C . ASN A 1 117 ? 6.425 -9.243 0.987 1.00 87.19 117 ASN A C 1
ATOM 948 O O . ASN A 1 117 ? 7.054 -8.201 0.816 1.00 87.19 117 ASN A O 1
ATOM 952 N N . LYS A 1 118 ? 5.162 -9.387 0.567 1.00 88.50 118 LYS A N 1
ATOM 953 C CA . LYS A 1 118 ? 4.345 -8.383 -0.136 1.00 88.50 118 LYS A CA 1
ATOM 954 C C . LYS A 1 118 ? 4.985 -7.849 -1.431 1.00 88.50 118 LYS A C 1
ATOM 956 O O . LYS A 1 118 ? 4.570 -6.813 -1.946 1.00 88.50 118 LYS A O 1
ATOM 961 N N . SER A 1 119 ? 5.986 -8.554 -1.955 1.00 88.50 119 SER A N 1
ATOM 962 C CA . SER A 1 119 ? 6.790 -8.207 -3.128 1.00 88.50 119 SER A CA 1
ATOM 963 C C . SER A 1 119 ? 7.482 -9.476 -3.675 1.00 88.50 119 SER A C 1
ATOM 965 O O . SER A 1 119 ? 7.465 -10.507 -2.993 1.00 88.50 119 SER A O 1
ATOM 967 N N . PRO A 1 120 ? 8.081 -9.456 -4.884 1.00 91.00 120 PRO A N 1
ATOM 968 C CA . PRO A 1 120 ? 8.827 -10.597 -5.436 1.00 91.00 120 PRO A CA 1
ATOM 969 C C . PRO A 1 120 ? 10.220 -10.824 -4.817 1.00 91.00 120 PRO A C 1
ATOM 971 O O . PRO A 1 120 ? 10.935 -11.727 -5.262 1.00 91.00 120 PRO A O 1
ATOM 974 N N . TRP A 1 121 ? 10.605 -10.024 -3.819 1.00 89.81 121 TRP A N 1
ATOM 975 C CA . TRP A 1 121 ? 11.909 -10.072 -3.155 1.00 89.81 121 TRP A CA 1
ATOM 976 C C . TRP A 1 121 ? 11.780 -10.570 -1.717 1.00 89.81 121 TRP A C 1
ATOM 978 O O . TRP A 1 121 ? 10.806 -10.261 -1.031 1.00 89.81 121 TRP A O 1
ATOM 988 N N . SER A 1 122 ? 12.747 -11.363 -1.263 1.00 90.62 122 SER A N 1
ATOM 989 C CA . SER A 1 122 ? 12.765 -11.911 0.092 1.00 90.62 122 SER A CA 1
ATOM 990 C C . SER A 1 122 ? 13.266 -10.884 1.104 1.00 90.62 122 SER A C 1
ATOM 992 O O . SER A 1 122 ? 14.418 -10.463 1.055 1.00 90.62 122 SER A O 1
ATOM 994 N N . CYS A 1 123 ? 12.441 -10.553 2.098 1.00 86.50 123 CYS A N 1
ATOM 995 C CA . CYS A 1 123 ? 12.827 -9.650 3.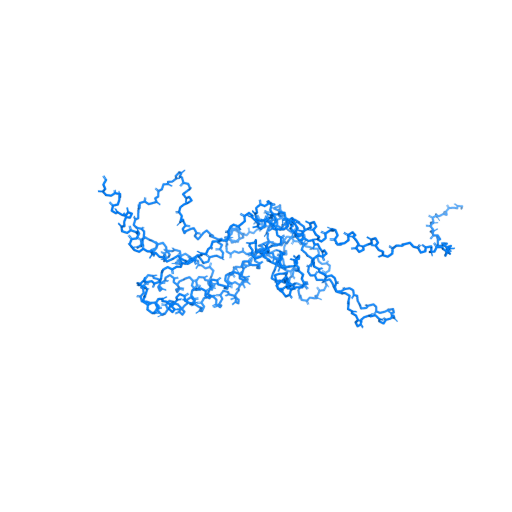183 1.00 86.50 123 CYS A CA 1
ATOM 996 C C . CYS A 1 123 ? 13.872 -10.252 4.141 1.00 86.50 123 CYS A C 1
ATOM 998 O O . CYS A 1 123 ? 14.446 -9.517 4.937 1.00 86.50 123 CYS A O 1
ATOM 1000 N N . LEU A 1 124 ? 14.083 -11.576 4.116 1.00 89.75 124 LEU A N 1
ATOM 1001 C CA . LEU A 1 124 ? 15.070 -12.264 4.964 1.00 89.75 124 LEU A CA 1
ATOM 1002 C C . LEU A 1 124 ? 16.370 -12.609 4.230 1.00 89.75 124 LEU A C 1
ATOM 1004 O O . LEU A 1 124 ? 17.321 -13.029 4.882 1.00 89.75 124 LEU A O 1
ATOM 1008 N N . ASP A 1 125 ? 16.396 -12.472 2.905 1.00 91.25 125 ASP A N 1
ATOM 1009 C CA . ASP A 1 125 ? 17.545 -12.814 2.062 1.00 91.25 125 ASP A CA 1
ATOM 1010 C C . ASP A 1 125 ? 18.009 -11.573 1.286 1.00 91.25 125 ASP A C 1
ATOM 1012 O O . ASP A 1 125 ? 18.105 -11.613 0.068 1.00 91.25 125 ASP A O 1
ATOM 1016 N N . ASP A 1 126 ? 18.204 -10.443 1.976 1.00 86.44 126 ASP A N 1
ATOM 1017 C CA . ASP A 1 126 ? 18.741 -9.197 1.399 1.00 86.44 126 ASP A CA 1
ATOM 1018 C C . ASP A 1 126 ? 18.055 -8.741 0.092 1.00 86.44 126 ASP A C 1
ATOM 1020 O O . ASP A 1 126 ? 18.702 -8.294 -0.855 1.00 86.44 126 ASP A O 1
ATOM 1024 N N . ASP A 1 127 ? 16.722 -8.849 0.039 1.00 86.75 127 ASP A N 1
ATOM 1025 C CA . ASP A 1 127 ? 15.904 -8.522 -1.133 1.00 86.75 127 ASP A CA 1
ATOM 1026 C C . ASP A 1 127 ? 16.248 -9.351 -2.394 1.00 86.75 127 ASP A C 1
ATOM 1028 O O . ASP A 1 127 ? 16.022 -8.913 -3.524 1.00 86.75 127 ASP A O 1
ATOM 1032 N N . GLU A 1 128 ? 16.737 -10.587 -2.235 1.00 90.50 128 GLU A N 1
ATOM 1033 C CA . GLU A 1 128 ? 16.892 -11.527 -3.347 1.00 90.50 128 GLU A CA 1
ATOM 1034 C C . GLU A 1 128 ? 15.532 -11.892 -3.965 1.00 90.50 128 GLU A C 1
ATOM 1036 O O . GLU A 1 128 ? 14.570 -12.252 -3.274 1.00 90.50 128 GLU A O 1
ATOM 1041 N N . ALA A 1 129 ? 15.444 -11.825 -5.296 1.00 91.12 129 ALA A N 1
ATOM 1042 C CA . ALA A 1 129 ? 14.247 -12.233 -6.020 1.00 91.12 129 ALA A CA 1
ATOM 1043 C C . ALA A 1 129 ? 14.058 -13.755 -5.968 1.00 91.12 129 ALA A C 1
ATOM 1045 O O . ALA A 1 129 ? 14.920 -14.521 -6.397 1.00 91.12 129 ALA A O 1
ATOM 1046 N N . PHE A 1 130 ? 12.885 -14.199 -5.514 1.00 90.62 130 PHE A N 1
ATOM 1047 C CA . PHE A 1 130 ? 12.516 -15.624 -5.490 1.00 90.62 130 PHE A CA 1
ATOM 1048 C C . PHE A 1 130 ? 11.637 -16.042 -6.681 1.00 90.62 130 PHE A C 1
ATOM 1050 O O . PHE A 1 130 ? 11.344 -17.228 -6.880 1.00 90.62 130 PHE A O 1
ATOM 1057 N N . LEU A 1 131 ? 11.210 -15.069 -7.484 1.00 88.06 131 LEU A N 1
ATOM 1058 C CA . LEU A 1 131 ? 10.560 -15.284 -8.771 1.00 88.06 131 LEU A CA 1
ATOM 1059 C C . LEU A 1 131 ? 11.584 -15.125 -9.903 1.00 88.06 131 LEU A C 1
ATOM 1061 O O . LEU A 1 131 ? 12.670 -14.579 -9.716 1.00 88.06 131 LEU A O 1
ATOM 1065 N N . THR A 1 132 ? 11.228 -15.557 -11.111 1.00 78.38 132 THR A N 1
ATOM 1066 C CA . THR A 1 132 ? 11.978 -15.297 -12.351 1.00 78.38 132 THR A CA 1
ATOM 1067 C C . THR A 1 132 ? 11.084 -14.650 -13.405 1.00 78.38 132 THR A C 1
ATOM 1069 O O . THR A 1 132 ? 9.860 -14.740 -13.334 1.00 78.38 132 THR A O 1
ATOM 1072 N N . THR A 1 133 ? 11.671 -14.044 -14.439 1.00 68.50 133 THR A N 1
ATOM 1073 C CA . THR A 1 133 ? 10.909 -13.486 -15.574 1.00 68.50 133 THR A CA 1
ATOM 1074 C C . THR A 1 133 ? 10.034 -14.525 -16.280 1.00 68.50 133 THR A C 1
ATOM 1076 O O . THR A 1 133 ? 9.015 -14.166 -16.856 1.00 68.50 133 THR A O 1
ATOM 1079 N N . ALA A 1 134 ? 10.383 -15.814 -16.194 1.00 69.25 134 ALA A N 1
ATOM 1080 C CA . ALA A 1 134 ? 9.564 -16.911 -16.705 1.00 69.25 134 ALA A CA 1
ATOM 1081 C C . ALA A 1 134 ? 8.310 -17.184 -15.857 1.00 69.25 134 ALA A C 1
ATOM 1083 O O . ALA A 1 134 ? 7.372 -17.813 -16.342 1.00 69.25 134 ALA A O 1
ATOM 1084 N N . ASP A 1 135 ? 8.283 -16.731 -14.600 1.00 72.81 135 ASP A N 1
ATOM 1085 C CA . ASP A 1 135 ? 7.089 -16.826 -13.763 1.00 72.81 135 ASP A CA 1
ATOM 1086 C C . ASP A 1 135 ? 6.036 -15.800 -14.170 1.00 72.81 135 ASP A C 1
ATOM 1088 O O . ASP A 1 135 ? 4.855 -16.063 -14.002 1.00 72.81 135 ASP A O 1
ATOM 1092 N N . SER A 1 136 ? 6.434 -14.687 -14.780 1.00 62.94 136 SER A N 1
ATOM 1093 C CA . SER A 1 136 ? 5.525 -13.795 -15.491 1.00 62.94 136 SER A CA 1
ATOM 1094 C C . SER A 1 136 ? 5.254 -14.374 -16.881 1.00 62.94 136 SER A C 1
ATOM 1096 O O . SER A 1 136 ? 5.891 -13.994 -17.858 1.00 62.94 136 SER A O 1
ATOM 1098 N N . GLU A 1 137 ? 4.358 -15.361 -16.971 1.00 55.84 137 GLU A N 1
ATOM 1099 C CA . GLU A 1 137 ? 4.115 -16.108 -18.216 1.00 55.84 137 GLU A CA 1
ATOM 1100 C C . GLU A 1 137 ? 3.944 -15.194 -19.444 1.00 55.84 137 GLU A C 1
ATOM 1102 O O . GLU A 1 137 ? 3.083 -14.310 -19.469 1.00 55.84 137 GLU A O 1
ATOM 1107 N N . ILE A 1 138 ? 4.702 -15.476 -20.506 1.00 55.59 138 ILE A N 1
ATOM 1108 C CA . ILE A 1 138 ? 4.427 -14.943 -21.841 1.00 55.59 138 ILE A CA 1
ATOM 1109 C C . ILE A 1 138 ? 3.224 -15.704 -22.397 1.00 55.59 138 ILE A C 1
ATOM 1111 O O . ILE A 1 138 ? 3.280 -16.919 -22.602 1.00 55.59 138 ILE A O 1
ATOM 1115 N N . ARG A 1 139 ? 2.123 -15.007 -22.669 1.00 54.91 139 ARG A N 1
ATOM 1116 C CA . ARG A 1 139 ? 0.958 -15.602 -23.319 1.00 54.91 139 ARG A CA 1
ATOM 1117 C C . ARG A 1 139 ? 1.113 -15.514 -24.826 1.00 54.91 139 ARG A C 1
ATOM 1119 O O . ARG A 1 139 ? 1.023 -14.452 -25.436 1.00 54.91 139 ARG A O 1
ATOM 1126 N N . LEU A 1 140 ? 1.278 -16.675 -25.445 1.00 49.66 140 LEU A N 1
ATOM 1127 C CA . LEU A 1 140 ? 1.004 -16.836 -26.866 1.00 49.66 140 LEU A CA 1
ATOM 1128 C C . LEU A 1 140 ? -0.511 -16.728 -27.064 1.00 49.66 140 LEU A C 1
ATOM 1130 O O . LEU A 1 140 ? -1.274 -17.586 -26.613 1.00 49.66 140 LEU A O 1
ATOM 1134 N N . LEU A 1 141 ? -0.970 -15.662 -27.717 1.00 53.78 141 LEU A N 1
ATOM 1135 C CA . LEU A 1 141 ? -2.377 -15.518 -28.068 1.00 53.78 141 LEU A CA 1
ATOM 1136 C C . LEU A 1 141 ? -2.723 -16.591 -29.110 1.00 53.78 141 LEU A C 1
ATOM 1138 O O . LEU A 1 141 ? -2.390 -16.467 -30.280 1.00 53.78 141 LEU A O 1
ATOM 1142 N N . SER A 1 142 ? -3.416 -17.657 -28.710 1.00 47.31 142 SER A N 1
ATOM 1143 C CA . SER A 1 142 ? -3.761 -18.780 -29.602 1.00 47.31 142 SER A CA 1
ATOM 1144 C C . SER A 1 142 ? -4.680 -18.396 -30.770 1.00 47.31 142 SER A C 1
ATOM 1146 O O . SER A 1 142 ? -4.766 -19.119 -31.754 1.00 47.31 142 SER A O 1
ATOM 1148 N N . LYS A 1 143 ? -5.339 -17.231 -30.711 1.00 52.00 143 LYS A N 1
ATOM 1149 C CA . LYS A 1 143 ? -6.074 -16.638 -31.846 1.00 52.00 143 LYS A CA 1
ATOM 1150 C C . LYS A 1 143 ? -5.160 -15.919 -32.854 1.00 52.00 143 LYS A C 1
ATOM 1152 O O . LYS A 1 143 ? -5.654 -15.431 -33.867 1.00 52.00 143 LYS A O 1
ATOM 1157 N N . ALA A 1 144 ? -3.857 -15.848 -32.580 1.00 46.34 144 ALA A N 1
ATOM 1158 C CA . ALA A 1 144 ? -2.834 -15.243 -33.427 1.00 46.34 144 ALA A CA 1
ATOM 1159 C C . ALA A 1 144 ? -2.069 -16.258 -34.298 1.00 46.34 144 ALA A C 1
ATOM 1161 O O . ALA A 1 144 ? -1.234 -15.857 -35.099 1.00 46.34 144 ALA A O 1
ATOM 1162 N N . THR A 1 145 ? -2.370 -17.560 -34.226 1.00 41.47 145 THR A N 1
ATOM 1163 C CA . THR A 1 145 ? -1.737 -18.598 -35.067 1.00 41.47 145 THR A CA 1
ATOM 1164 C C . THR A 1 145 ? -2.341 -18.710 -36.473 1.00 41.47 145 THR A C 1
ATOM 1166 O O . THR A 1 145 ? -2.385 -19.790 -37.060 1.00 41.47 145 THR A O 1
ATOM 1169 N N . ARG A 1 146 ? -2.777 -17.590 -37.066 1.00 44.62 146 ARG A N 1
ATOM 1170 C CA . ARG A 1 146 ? -2.901 -17.497 -38.529 1.00 44.62 146 ARG A CA 1
ATOM 1171 C C . ARG A 1 146 ? -1.614 -16.894 -39.080 1.00 44.62 146 ARG A C 1
ATOM 1173 O O . ARG A 1 146 ? -1.240 -15.788 -38.710 1.00 44.62 146 ARG A O 1
ATOM 1180 N N . THR A 1 147 ? -0.957 -17.629 -39.969 1.00 52.25 147 THR A N 1
ATOM 1181 C CA . THR A 1 147 ? 0.208 -17.184 -40.735 1.00 52.25 147 THR A CA 1
ATOM 1182 C C . THR A 1 147 ? -0.182 -16.032 -41.660 1.00 52.25 147 THR A C 1
ATOM 1184 O O . THR A 1 147 ? -0.805 -16.249 -42.696 1.00 52.25 147 THR A O 1
ATOM 1187 N N . VAL A 1 148 ? 0.180 -14.805 -41.275 1.00 50.00 148 VAL A N 1
ATOM 1188 C CA . VAL A 1 148 ? 0.162 -13.594 -42.115 1.00 50.00 148 VAL A CA 1
ATOM 1189 C C . VAL A 1 148 ? 1.328 -12.686 -41.694 1.00 50.00 148 VAL A C 1
ATOM 1191 O O . VAL A 1 148 ? 1.655 -12.610 -40.510 1.00 50.00 148 VAL A O 1
ATOM 1194 N N . SER A 1 149 ? 1.919 -11.968 -42.657 1.00 49.41 149 SER A N 1
ATOM 1195 C CA . SER A 1 149 ? 2.926 -10.891 -42.544 1.00 49.41 149 SER A CA 1
ATOM 1196 C C . SER A 1 149 ? 2.431 -9.617 -41.817 1.00 49.41 149 SER A C 1
ATOM 1198 O O . SER A 1 149 ? 2.872 -8.509 -42.102 1.00 49.41 149 SER A O 1
ATOM 1200 N N . GLU A 1 150 ? 1.532 -9.800 -40.847 1.00 48.47 150 GLU A N 1
ATOM 1201 C CA . GLU A 1 150 ? 0.896 -8.816 -39.962 1.00 48.47 150 GLU A CA 1
ATOM 1202 C C . GLU A 1 150 ? 0.834 -9.425 -38.542 1.00 48.47 150 GLU A C 1
ATOM 1204 O O . GLU A 1 150 ? -0.228 -9.754 -38.008 1.00 48.47 150 GLU A O 1
ATOM 1209 N N . TRP A 1 151 ? 2.018 -9.680 -37.971 1.00 40.12 151 TRP A N 1
ATOM 1210 C CA . TRP A 1 151 ? 2.239 -10.392 -36.705 1.00 40.12 151 TRP A CA 1
ATOM 1211 C C . TRP A 1 151 ? 1.407 -9.809 -35.546 1.00 40.12 151 TRP A C 1
ATOM 1213 O O . TRP A 1 151 ? 1.579 -8.652 -35.166 1.00 40.12 151 TRP A O 1
ATOM 1223 N N . LYS A 1 152 ? 0.537 -10.625 -34.934 1.00 54.34 152 LYS A N 1
ATOM 1224 C CA . LYS A 1 152 ? -0.084 -10.327 -33.631 1.00 54.34 152 LYS A CA 1
ATOM 1225 C C . LYS A 1 152 ? 0.694 -11.080 -32.552 1.00 54.34 152 LYS A C 1
ATOM 1227 O O . LYS A 1 152 ? 0.532 -12.284 -32.403 1.00 54.34 152 LYS A O 1
ATOM 1232 N N . GLY A 1 153 ? 1.604 -10.357 -31.905 1.00 53.81 153 GLY A N 1
ATOM 1233 C CA . GLY A 1 153 ? 2.747 -10.888 -31.167 1.00 53.81 153 GLY A CA 1
ATOM 1234 C C . GLY A 1 153 ? 2.502 -11.640 -29.858 1.00 53.81 153 GLY A C 1
ATOM 1235 O O . GLY A 1 153 ? 1.383 -11.980 -29.480 1.00 53.81 153 GLY A O 1
ATOM 1236 N N . LEU A 1 154 ? 3.621 -11.900 -29.178 1.00 54.50 154 LEU A N 1
ATOM 1237 C CA . LEU A 1 154 ? 3.711 -12.432 -27.816 1.00 54.50 154 LEU A CA 1
ATOM 1238 C C . LEU A 1 154 ? 3.153 -11.402 -26.817 1.00 54.50 154 LEU A C 1
ATOM 1240 O O . LEU A 1 154 ? 3.606 -10.260 -26.799 1.00 54.50 154 LEU A O 1
ATOM 1244 N N . GLU A 1 155 ? 2.197 -11.793 -25.970 1.00 49.62 155 GLU A N 1
ATOM 1245 C CA . GLU A 1 155 ? 1.742 -10.967 -24.846 1.00 49.62 155 GLU A CA 1
ATOM 1246 C C . GLU A 1 155 ? 2.657 -11.251 -23.649 1.00 49.62 155 GLU A C 1
ATOM 1248 O O . GLU A 1 155 ? 2.564 -12.300 -23.012 1.00 49.62 155 GLU A O 1
ATOM 1253 N N . TYR A 1 156 ? 3.574 -10.334 -23.350 1.00 47.25 156 TYR A N 1
ATOM 1254 C CA . TYR A 1 156 ? 4.371 -10.412 -22.130 1.00 47.25 156 TYR A CA 1
ATOM 1255 C C . TYR A 1 156 ? 3.510 -9.964 -20.951 1.00 47.25 156 TYR A C 1
ATOM 1257 O O . TYR A 1 156 ? 2.977 -8.854 -20.953 1.00 47.25 156 TYR A O 1
ATOM 1265 N N . ARG A 1 157 ? 3.374 -10.812 -19.927 1.00 57.56 157 ARG A N 1
ATOM 1266 C CA . ARG A 1 157 ? 2.914 -10.340 -18.619 1.00 57.56 157 ARG A CA 1
ATOM 1267 C C . ARG A 1 157 ? 4.061 -9.620 -17.918 1.00 57.56 157 ARG A C 1
ATOM 1269 O O . ARG A 1 157 ? 5.224 -9.893 -18.200 1.00 57.56 157 ARG A O 1
ATOM 1276 N N . VAL A 1 158 ? 3.711 -8.694 -17.027 1.00 59.22 158 VAL A N 1
ATOM 1277 C CA . VAL A 1 158 ? 4.633 -7.826 -16.281 1.00 59.22 158 VAL A CA 1
ATOM 1278 C C . VAL A 1 158 ? 5.873 -8.595 -15.814 1.00 59.22 158 VAL A C 1
ATOM 1280 O O . VAL A 1 158 ? 5.789 -9.404 -14.892 1.00 59.22 158 VAL A O 1
ATOM 1283 N N . ALA A 1 159 ? 7.026 -8.327 -16.424 1.00 64.75 159 ALA A N 1
ATOM 1284 C CA . ALA A 1 159 ? 8.310 -8.812 -15.935 1.00 64.75 159 ALA A CA 1
ATOM 1285 C C . ALA A 1 159 ? 8.769 -7.912 -14.779 1.00 64.75 159 ALA A C 1
ATOM 1287 O O . ALA A 1 159 ? 8.752 -6.689 -14.905 1.00 64.75 159 ALA A O 1
ATOM 1288 N N . PHE A 1 160 ? 9.154 -8.504 -13.649 1.00 74.00 160 PHE A N 1
ATOM 1289 C CA . PHE A 1 160 ? 9.734 -7.762 -12.528 1.00 74.00 160 PHE A CA 1
ATOM 1290 C C . PHE A 1 160 ? 11.271 -7.749 -12.639 1.00 74.00 160 PHE A C 1
ATOM 1292 O O . PHE A 1 160 ? 11.849 -8.663 -13.243 1.00 74.00 160 PHE A O 1
ATOM 1299 N N . PRO A 1 161 ? 11.953 -6.723 -12.098 1.00 78.19 161 PRO A N 1
ATOM 1300 C CA . PRO A 1 161 ? 13.406 -6.676 -12.125 1.00 78.19 161 PRO A CA 1
ATOM 1301 C C . PRO A 1 161 ? 13.994 -7.653 -11.103 1.00 78.19 161 PRO A C 1
ATOM 1303 O O . PRO A 1 161 ? 13.490 -7.793 -9.993 1.00 78.19 161 PRO A O 1
ATOM 1306 N N . ILE A 1 162 ? 15.085 -8.330 -11.468 1.00 80.94 162 ILE A N 1
ATOM 1307 C CA . ILE A 1 162 ? 15.763 -9.273 -10.561 1.00 80.94 162 ILE A CA 1
ATOM 1308 C C . ILE A 1 162 ? 16.247 -8.541 -9.303 1.00 80.94 162 ILE A C 1
ATOM 1310 O O . ILE A 1 162 ? 16.098 -9.045 -8.196 1.00 80.94 162 ILE A O 1
ATOM 1314 N N . LEU A 1 163 ? 16.777 -7.330 -9.475 1.00 84.88 163 LEU A N 1
ATOM 1315 C CA . LEU A 1 163 ? 17.168 -6.462 -8.373 1.00 84.88 163 LEU A CA 1
ATOM 1316 C C . LEU A 1 163 ? 16.003 -5.558 -7.986 1.00 84.88 163 LEU A C 1
ATOM 1318 O O . LEU A 1 163 ? 15.381 -4.932 -8.849 1.00 84.88 163 LEU A O 1
ATOM 1322 N N . LYS A 1 164 ? 15.740 -5.464 -6.685 1.00 82.00 164 LYS A N 1
ATOM 1323 C CA . LYS A 1 164 ? 14.763 -4.525 -6.146 1.00 82.00 164 LYS A CA 1
ATOM 1324 C C . LYS A 1 164 ? 15.219 -3.084 -6.410 1.00 82.00 164 LYS A C 1
ATOM 1326 O O . LYS A 1 164 ? 16.360 -2.748 -6.084 1.00 82.00 164 LYS A O 1
ATOM 1331 N N . PRO A 1 165 ? 14.365 -2.217 -6.981 1.00 79.44 165 PRO A N 1
ATOM 1332 C CA . PRO A 1 165 ? 14.712 -0.816 -7.184 1.00 79.44 165 PRO A CA 1
ATOM 1333 C C . PRO A 1 165 ? 15.007 -0.125 -5.848 1.00 79.44 165 PRO A C 1
ATOM 1335 O O . PRO A 1 165 ? 14.183 -0.157 -4.936 1.00 79.44 165 PRO A O 1
ATOM 1338 N N . ALA A 1 166 ? 16.162 0.537 -5.739 1.00 78.38 166 ALA A N 1
ATOM 1339 C CA . ALA A 1 166 ? 16.579 1.200 -4.499 1.00 78.38 166 ALA A CA 1
ATOM 1340 C C . ALA A 1 166 ? 15.635 2.346 -4.086 1.00 78.38 166 ALA A C 1
ATOM 1342 O O . ALA A 1 166 ? 15.443 2.589 -2.898 1.00 78.38 166 ALA A O 1
ATOM 1343 N N . GLY A 1 167 ? 15.033 3.028 -5.066 1.00 73.31 167 GLY A N 1
ATOM 1344 C CA . GLY A 1 167 ? 14.026 4.071 -4.852 1.00 73.31 167 GLY A CA 1
ATOM 1345 C C . GLY A 1 167 ? 12.592 3.549 -4.705 1.00 73.31 167 GLY A C 1
ATOM 1346 O O . GLY A 1 167 ? 11.673 4.360 -4.593 1.00 73.31 167 GLY A O 1
ATOM 1347 N N . ALA A 1 168 ? 12.390 2.223 -4.725 1.00 84.25 168 ALA A N 1
ATOM 1348 C CA . ALA A 1 168 ? 11.078 1.583 -4.806 1.00 84.25 168 ALA A CA 1
ATOM 1349 C C . ALA A 1 168 ? 10.207 2.252 -5.890 1.00 84.25 168 ALA A C 1
ATOM 1351 O O . ALA A 1 168 ? 10.645 2.344 -7.035 1.00 84.25 168 ALA A O 1
ATOM 1352 N N . ASN A 1 169 ? 9.010 2.730 -5.544 1.00 81.81 169 ASN A N 1
ATOM 1353 C CA . ASN A 1 169 ? 8.169 3.555 -6.416 1.00 81.81 169 ASN A CA 1
ATOM 1354 C C . ASN A 1 169 ? 8.027 5.009 -5.909 1.00 81.81 169 ASN A C 1
ATOM 1356 O O . ASN A 1 169 ? 7.021 5.664 -6.173 1.00 81.81 169 ASN A O 1
ATOM 1360 N N . PHE A 1 170 ? 8.993 5.504 -5.125 1.00 83.00 170 PHE A N 1
ATOM 1361 C CA . PHE A 1 170 ? 9.014 6.895 -4.637 1.00 83.00 170 PHE A CA 1
ATOM 1362 C C . PHE A 1 170 ? 9.738 7.847 -5.584 1.00 83.00 170 PHE A C 1
ATOM 1364 O O . PHE A 1 170 ? 9.506 9.054 -5.539 1.00 83.00 170 PHE A O 1
ATOM 1371 N N . TYR A 1 171 ? 10.617 7.292 -6.412 1.00 85.50 171 TYR A N 1
ATOM 1372 C CA . TYR A 1 171 ? 11.420 7.996 -7.397 1.00 85.50 171 TYR A CA 1
ATOM 1373 C C . TYR A 1 171 ? 11.269 7.289 -8.747 1.00 85.50 171 TYR A C 1
ATOM 1375 O O . TYR A 1 171 ? 10.970 6.088 -8.764 1.00 85.50 171 TYR A O 1
ATOM 1383 N N . PRO A 1 172 ? 11.523 7.985 -9.865 1.00 86.19 172 PRO A N 1
ATOM 1384 C CA . PRO A 1 172 ? 11.599 7.355 -11.174 1.00 86.19 172 PRO A CA 1
ATOM 1385 C C . PRO A 1 172 ? 12.604 6.191 -11.154 1.00 86.19 172 PRO A C 1
ATOM 1387 O O . PRO A 1 172 ? 13.665 6.298 -10.530 1.00 86.19 172 PRO A O 1
ATOM 1390 N N . PRO A 1 173 ? 12.309 5.067 -11.825 1.00 77.12 173 PRO A N 1
ATOM 1391 C CA . PRO A 1 173 ? 13.097 3.839 -11.709 1.00 77.12 173 PRO A CA 1
ATOM 1392 C C . PRO A 1 173 ? 14.510 3.955 -12.297 1.00 77.12 173 PRO A C 1
ATOM 1394 O O . PRO A 1 173 ? 15.379 3.154 -11.957 1.00 77.12 173 PRO A O 1
ATOM 1397 N N . ASP A 1 174 ? 14.733 4.922 -13.186 1.00 81.12 174 ASP A N 1
ATOM 1398 C CA . ASP A 1 174 ? 16.019 5.220 -13.820 1.00 81.12 174 ASP A CA 1
ATOM 1399 C C . ASP A 1 174 ? 16.812 6.325 -13.105 1.00 81.12 174 ASP A C 1
ATOM 1401 O O . ASP A 1 174 ? 17.934 6.629 -13.507 1.00 81.12 174 ASP A O 1
ATOM 1405 N N . MET A 1 175 ? 16.241 6.924 -12.056 1.00 81.69 175 MET A N 1
ATOM 1406 C CA . MET A 1 175 ? 16.828 8.056 -11.353 1.00 81.69 175 MET A CA 1
ATOM 1407 C C . MET A 1 175 ? 17.916 7.603 -10.381 1.00 81.69 175 MET A C 1
ATOM 1409 O O . MET A 1 175 ? 17.699 6.740 -9.525 1.00 81.69 175 MET A O 1
ATOM 1413 N N . ASP A 1 176 ? 19.083 8.238 -10.468 1.00 82.56 176 ASP A N 1
ATOM 1414 C CA . ASP A 1 176 ? 20.170 8.031 -9.517 1.00 82.56 176 ASP A CA 1
ATOM 1415 C C . ASP A 1 176 ? 20.271 9.162 -8.474 1.00 82.56 176 ASP A C 1
ATOM 1417 O O . ASP A 1 176 ? 19.623 10.211 -8.549 1.00 82.56 176 ASP A O 1
ATOM 1421 N N . LYS A 1 177 ? 21.107 8.941 -7.451 1.00 85.19 177 LYS A N 1
ATOM 1422 C CA . LYS A 1 177 ? 21.312 9.915 -6.366 1.00 85.19 177 LYS A CA 1
ATOM 1423 C C . LYS A 1 177 ? 21.939 11.224 -6.854 1.00 85.19 177 LYS A C 1
ATOM 1425 O O . LYS A 1 177 ? 21.708 12.264 -6.246 1.00 85.19 177 LYS A O 1
ATOM 1430 N N . MET A 1 178 ? 22.773 11.175 -7.893 1.00 87.44 178 MET A N 1
ATOM 1431 C CA . MET A 1 178 ? 23.441 12.364 -8.419 1.00 87.44 178 MET A CA 1
ATOM 1432 C C . MET A 1 178 ? 22.433 13.250 -9.145 1.00 87.44 178 MET A C 1
ATOM 1434 O O . MET A 1 178 ? 22.410 14.455 -8.906 1.00 87.44 178 MET A O 1
ATOM 1438 N N . GLU A 1 179 ? 21.574 12.655 -9.969 1.00 87.56 179 GLU A N 1
ATOM 1439 C CA . GLU A 1 179 ? 20.471 13.342 -10.626 1.00 87.56 179 GLU A CA 1
ATOM 1440 C C . GLU A 1 179 ? 19.535 13.987 -9.600 1.00 87.56 179 GLU A C 1
ATOM 1442 O O . GLU A 1 179 ? 19.215 15.166 -9.750 1.00 87.56 179 GLU A O 1
ATOM 1447 N N . PHE A 1 180 ? 19.164 13.266 -8.529 1.00 88.00 180 PHE A N 1
ATOM 1448 C CA . PHE A 1 180 ? 18.348 13.829 -7.444 1.00 88.00 180 PHE A CA 1
ATOM 1449 C C . PHE A 1 180 ? 18.984 15.064 -6.827 1.00 88.00 180 PHE A C 1
ATOM 1451 O O . PHE A 1 180 ? 18.336 16.103 -6.753 1.00 88.00 180 PHE A O 1
ATOM 1458 N N . ASN A 1 181 ? 20.249 14.965 -6.418 1.00 90.19 181 ASN A N 1
ATOM 1459 C CA . ASN A 1 181 ? 20.933 16.074 -5.764 1.00 90.19 181 ASN A CA 1
ATOM 1460 C C . ASN A 1 181 ? 21.049 17.285 -6.699 1.00 90.19 181 ASN A C 1
ATOM 1462 O O . ASN A 1 181 ? 20.715 18.393 -6.297 1.00 90.19 181 ASN A O 1
ATOM 1466 N N . LEU A 1 182 ? 21.437 17.075 -7.963 1.00 93.12 182 LEU A N 1
ATOM 1467 C CA . LEU A 1 182 ? 21.542 18.153 -8.952 1.00 93.12 182 LEU A CA 1
ATOM 1468 C C . LEU A 1 182 ? 20.193 18.821 -9.236 1.00 93.12 182 LEU A C 1
ATOM 1470 O O . LEU A 1 182 ? 20.132 20.038 -9.410 1.00 93.12 182 LEU A O 1
ATOM 1474 N N . TRP A 1 183 ? 19.117 18.036 -9.308 1.00 94.00 183 TRP A N 1
ATOM 1475 C CA . TRP A 1 183 ? 17.771 18.569 -9.475 1.00 94.00 183 TRP A CA 1
ATOM 1476 C C . TRP A 1 183 ? 17.326 19.340 -8.231 1.00 94.00 183 TRP A C 1
ATOM 1478 O O . TRP A 1 183 ? 16.919 20.491 -8.362 1.00 94.00 183 TRP A O 1
ATOM 1488 N N . ASN A 1 184 ? 17.477 18.764 -7.039 1.00 92.81 184 ASN A N 1
ATOM 1489 C CA . ASN A 1 184 ? 17.094 19.392 -5.779 1.00 92.81 184 ASN A CA 1
ATOM 1490 C C . ASN A 1 184 ? 17.850 20.712 -5.549 1.00 92.81 184 ASN A C 1
ATOM 1492 O O . ASN A 1 184 ? 17.235 21.731 -5.250 1.00 92.81 184 ASN A O 1
ATOM 1496 N N . ASP A 1 185 ? 19.159 20.743 -5.804 1.00 94.44 185 ASP A N 1
ATOM 1497 C CA . ASP A 1 185 ? 19.986 21.952 -5.689 1.00 94.44 185 ASP A CA 1
ATOM 1498 C C . ASP A 1 185 ? 19.559 23.067 -6.663 1.00 94.44 185 ASP A C 1
ATOM 1500 O O . ASP A 1 185 ? 19.859 24.241 -6.436 1.00 94.44 185 ASP A O 1
ATOM 1504 N N . SER A 1 186 ? 18.847 22.720 -7.741 1.00 94.12 186 SER A N 1
ATOM 1505 C CA . SER A 1 186 ? 18.302 23.684 -8.704 1.00 94.12 186 SER A CA 1
ATOM 1506 C C . SER A 1 186 ? 16.951 24.290 -8.297 1.00 94.12 186 SER A C 1
ATOM 1508 O O . SER A 1 186 ? 16.523 25.267 -8.915 1.00 94.12 186 SER A O 1
ATOM 1510 N N . LEU A 1 187 ? 16.289 23.733 -7.277 1.00 94.38 187 LEU A N 1
ATOM 1511 C CA . LEU A 1 187 ? 14.993 24.194 -6.771 1.00 94.38 187 LEU A CA 1
ATOM 1512 C C . LEU A 1 187 ? 15.134 25.363 -5.786 1.00 94.38 187 LEU A C 1
ATOM 1514 O O . LEU A 1 187 ? 16.191 25.584 -5.190 1.00 94.38 187 LEU A O 1
ATOM 1518 N N . GLU A 1 188 ? 14.038 26.089 -5.559 1.00 95.50 188 GLU A N 1
ATOM 1519 C CA . GLU A 1 188 ? 13.951 27.062 -4.465 1.00 95.50 188 GLU A CA 1
ATOM 1520 C C . GLU A 1 188 ? 13.955 26.362 -3.092 1.00 95.50 188 GLU A C 1
ATOM 1522 O O . GLU A 1 188 ? 13.571 25.201 -2.974 1.00 95.50 188 GLU A O 1
ATOM 1527 N N . LYS A 1 189 ? 14.354 27.063 -2.021 1.00 94.62 189 LYS A N 1
ATOM 1528 C CA . LYS A 1 189 ? 14.515 26.463 -0.676 1.00 94.62 189 LYS A CA 1
ATOM 1529 C C . LYS A 1 189 ? 13.258 25.765 -0.146 1.00 94.62 189 LYS A C 1
ATOM 1531 O O . LYS A 1 189 ? 13.358 24.713 0.486 1.00 94.62 189 LYS A O 1
ATOM 1536 N N . ASP A 1 190 ? 12.089 26.339 -0.405 1.00 93.19 190 ASP A N 1
ATOM 1537 C CA . ASP A 1 190 ? 10.822 25.762 0.049 1.00 93.19 190 ASP A CA 1
ATOM 1538 C C . ASP A 1 190 ? 10.542 24.447 -0.698 1.00 93.19 190 ASP A C 1
ATOM 1540 O O . ASP A 1 190 ? 10.241 23.425 -0.084 1.00 93.19 190 ASP A O 1
ATOM 1544 N N . GLN A 1 191 ? 10.795 24.424 -2.009 1.00 92.88 191 GLN A N 1
ATOM 1545 C CA . GLN A 1 191 ? 10.672 23.231 -2.850 1.00 92.88 191 GLN A CA 1
ATOM 1546 C C . GLN A 1 191 ? 11.714 22.156 -2.516 1.00 92.88 191 GLN A C 1
ATOM 1548 O O . GLN A 1 191 ? 11.402 20.973 -2.587 1.00 92.88 191 GLN A O 1
ATOM 1553 N N . GLN A 1 192 ? 12.928 22.534 -2.103 1.00 91.94 192 GLN A N 1
ATOM 1554 C CA . GLN A 1 192 ? 13.933 21.581 -1.611 1.00 91.94 192 GLN A CA 1
ATOM 1555 C C . GLN A 1 192 ? 13.446 20.842 -0.360 1.00 91.94 192 GLN A C 1
ATOM 1557 O O . GLN A 1 192 ? 13.667 19.640 -0.193 1.00 91.94 192 GLN A O 1
ATOM 1562 N N . THR A 1 193 ? 12.755 21.563 0.523 1.00 89.12 193 THR A N 1
ATOM 1563 C CA . THR A 1 193 ? 12.162 20.982 1.731 1.00 89.12 193 THR A CA 1
ATOM 1564 C C . THR A 1 193 ? 11.029 20.022 1.368 1.00 89.12 193 THR A C 1
ATOM 1566 O O . THR A 1 193 ? 10.929 18.940 1.939 1.00 89.12 193 THR A O 1
ATOM 1569 N N . GLU A 1 194 ? 10.206 20.364 0.375 1.00 87.81 194 GLU A N 1
ATOM 1570 C CA . GLU A 1 194 ? 9.158 19.472 -0.134 1.00 87.81 194 GLU A CA 1
ATOM 1571 C C . GLU A 1 194 ? 9.721 18.236 -0.854 1.00 87.81 194 GLU A C 1
ATOM 1573 O O . GLU A 1 194 ? 9.215 17.130 -0.666 1.00 87.81 194 GLU A O 1
ATOM 1578 N N . ALA A 1 195 ? 10.787 18.394 -1.641 1.00 85.81 195 ALA A N 1
ATOM 1579 C CA . ALA A 1 195 ? 11.455 17.310 -2.362 1.00 85.81 195 ALA A CA 1
ATOM 1580 C C . ALA A 1 195 ? 12.133 16.297 -1.427 1.00 85.81 195 ALA A C 1
ATOM 1582 O O . ALA A 1 195 ? 12.305 15.138 -1.793 1.00 85.81 195 ALA A O 1
ATOM 1583 N N . THR A 1 196 ? 12.510 16.732 -0.222 1.00 82.94 196 THR A N 1
ATOM 1584 C CA . THR A 1 196 ? 13.105 15.895 0.833 1.00 82.94 196 THR A CA 1
ATOM 1585 C C . THR A 1 196 ? 12.106 15.519 1.934 1.00 82.94 196 THR A C 1
ATOM 1587 O O . THR A 1 196 ? 12.482 14.912 2.938 1.00 82.94 196 THR A O 1
ATOM 1590 N N . SER A 1 197 ? 10.828 15.862 1.750 1.00 80.06 197 SER A N 1
ATOM 1591 C CA . SER A 1 197 ? 9.752 15.552 2.688 1.00 80.06 197 SER A CA 1
ATOM 1592 C C . SER A 1 197 ? 9.420 14.059 2.708 1.00 80.06 197 SER A C 1
ATOM 1594 O O . SER A 1 197 ? 9.574 13.341 1.724 1.00 80.06 197 SER A O 1
ATOM 1596 N N . PHE A 1 198 ? 8.882 13.590 3.832 1.00 79.56 198 PHE A N 1
ATOM 1597 C CA . PHE A 1 198 ? 8.436 12.204 3.998 1.00 79.56 198 PHE A CA 1
ATOM 1598 C C . PHE A 1 198 ? 7.147 11.870 3.233 1.00 79.56 198 PHE A C 1
ATOM 1600 O O . PHE A 1 198 ? 6.804 10.698 3.097 1.00 79.56 198 PHE A O 1
ATOM 1607 N N . PHE A 1 199 ? 6.402 12.881 2.776 1.00 84.06 199 PHE A N 1
ATOM 1608 C CA . PHE A 1 199 ? 5.039 12.720 2.251 1.00 84.06 199 PHE A CA 1
ATOM 1609 C C . PHE A 1 199 ? 4.906 13.135 0.785 1.00 84.06 199 PHE A C 1
ATOM 1611 O O . PHE A 1 199 ? 3.838 13.586 0.352 1.00 84.06 199 PHE A O 1
ATOM 1618 N N . THR A 1 200 ? 5.993 13.020 0.028 1.00 83.56 200 THR A N 1
ATOM 1619 C CA . THR A 1 200 ? 6.055 13.340 -1.397 1.00 83.56 200 THR A CA 1
ATOM 1620 C C . THR A 1 200 ? 6.710 12.202 -2.180 1.00 83.56 200 THR A C 1
ATOM 1622 O O . THR A 1 200 ? 7.504 11.424 -1.649 1.00 83.56 200 THR A O 1
ATOM 1625 N N . VAL A 1 201 ? 6.314 12.053 -3.442 1.00 87.62 201 VAL A N 1
ATOM 1626 C CA . VAL A 1 201 ? 7.009 11.229 -4.438 1.00 87.62 201 VAL A CA 1
ATOM 1627 C C . VAL A 1 201 ? 7.565 12.135 -5.526 1.00 87.62 201 VAL A C 1
ATOM 1629 O O . VAL A 1 201 ? 7.004 13.200 -5.799 1.00 87.62 201 VAL A O 1
ATOM 1632 N N . ILE A 1 202 ? 8.649 11.707 -6.159 1.00 89.56 202 ILE A N 1
ATOM 1633 C CA . ILE A 1 202 ? 9.242 12.390 -7.303 1.00 89.56 202 ILE A CA 1
ATOM 1634 C C . ILE A 1 202 ? 8.867 11.623 -8.566 1.00 89.56 202 ILE A C 1
ATOM 1636 O O . ILE A 1 202 ? 8.975 10.398 -8.608 1.00 89.56 202 ILE A O 1
ATOM 1640 N N . LYS A 1 203 ? 8.419 12.342 -9.595 1.00 90.25 203 LYS A N 1
ATOM 1641 C CA . LYS A 1 203 ? 7.994 11.757 -10.873 1.00 90.25 203 LYS A CA 1
ATOM 1642 C C . LYS A 1 203 ? 8.561 12.509 -12.062 1.00 90.25 203 LYS A C 1
ATOM 1644 O O . LYS A 1 203 ? 8.954 13.669 -11.934 1.00 90.25 203 LYS A O 1
ATOM 1649 N N . ARG A 1 204 ? 8.564 11.854 -13.226 1.00 88.38 204 ARG A N 1
ATOM 1650 C CA . ARG A 1 204 ? 8.890 12.482 -14.515 1.00 88.38 204 ARG A CA 1
ATOM 1651 C C . ARG A 1 204 ? 7.625 12.782 -15.310 1.00 88.38 204 ARG A C 1
ATOM 1653 O O . ARG A 1 204 ? 6.709 11.962 -15.350 1.00 88.38 204 ARG A O 1
ATOM 1660 N N . HIS A 1 205 ? 7.559 13.919 -16.005 1.00 80.44 205 HIS A N 1
ATOM 1661 C CA . HIS A 1 205 ? 6.416 14.183 -16.892 1.00 80.44 205 HIS A CA 1
ATOM 1662 C C . HIS A 1 205 ? 6.406 13.217 -18.085 1.00 80.44 205 HIS A C 1
ATOM 1664 O O . HIS A 1 205 ? 5.339 12.897 -18.606 1.00 80.44 205 HIS A O 1
ATOM 1670 N N . SER A 1 206 ? 7.572 12.717 -18.501 1.00 71.94 206 SER A N 1
ATOM 1671 C CA . SER A 1 206 ? 7.689 11.687 -19.539 1.00 71.94 206 SER A CA 1
ATOM 1672 C C . SER A 1 206 ? 7.024 10.347 -19.181 1.00 71.94 206 SER A C 1
ATOM 1674 O O . SER A 1 206 ? 6.508 9.684 -20.081 1.00 71.94 206 SER A O 1
ATOM 1676 N N . GLU A 1 207 ? 6.920 9.973 -17.901 1.00 69.31 207 GLU A N 1
ATOM 1677 C CA . GLU A 1 207 ? 6.201 8.758 -17.468 1.00 69.31 207 GLU A CA 1
ATOM 1678 C C . GLU A 1 207 ? 4.689 8.874 -17.717 1.00 69.31 207 GLU A C 1
ATOM 1680 O O . GLU A 1 207 ? 4.066 7.950 -18.238 1.00 69.31 207 GLU A O 1
ATOM 1685 N N . LEU A 1 208 ? 4.103 10.051 -17.463 1.00 60.12 208 LEU A N 1
ATOM 1686 C CA . LEU A 1 208 ? 2.694 10.335 -17.778 1.00 60.12 208 LEU A CA 1
ATOM 1687 C C . LEU A 1 208 ? 2.404 10.247 -19.287 1.00 60.12 208 LEU A C 1
ATOM 1689 O O . LEU A 1 208 ? 1.289 9.926 -19.710 1.00 60.12 208 LEU A O 1
ATOM 1693 N N . ILE A 1 209 ? 3.402 10.559 -20.116 1.00 55.97 209 ILE A N 1
ATOM 1694 C CA . ILE A 1 209 ? 3.307 10.521 -21.578 1.00 55.97 209 ILE A CA 1
ATOM 1695 C C . ILE A 1 209 ? 3.324 9.068 -22.092 1.00 55.97 209 ILE A C 1
ATOM 1697 O O . ILE A 1 209 ? 2.584 8.739 -23.023 1.00 55.97 209 ILE A O 1
ATOM 1701 N N . LEU A 1 210 ? 4.102 8.185 -21.457 1.00 51.44 210 LEU A N 1
ATOM 1702 C CA . LEU A 1 210 ? 4.120 6.749 -21.761 1.00 51.44 210 LEU A CA 1
ATOM 1703 C C . LEU A 1 210 ? 2.798 6.067 -21.375 1.00 51.44 210 LEU A C 1
ATOM 1705 O O . LEU A 1 210 ? 2.254 5.316 -22.184 1.00 51.44 210 LEU A O 1
ATOM 1709 N N . ASP A 1 211 ? 2.221 6.414 -20.220 1.00 49.44 211 ASP A N 1
ATOM 1710 C CA . ASP A 1 211 ? 0.906 5.912 -19.784 1.00 49.44 211 ASP A CA 1
ATOM 1711 C C . ASP A 1 211 ? -0.257 6.420 -20.667 1.00 49.44 211 ASP A C 1
ATOM 1713 O O . ASP A 1 211 ? -1.315 5.792 -20.741 1.00 49.44 211 ASP A O 1
ATOM 1717 N N . SER A 1 212 ? -0.062 7.535 -21.386 1.00 52.00 212 SER A N 1
ATOM 1718 C CA . SER A 1 212 ? -1.037 8.108 -22.332 1.00 52.00 212 SER A CA 1
ATOM 1719 C C . SER A 1 212 ? -0.781 7.759 -23.808 1.00 52.00 212 SER A C 1
ATOM 1721 O O . SER A 1 212 ? -1.564 8.153 -24.674 1.00 52.00 212 SER A O 1
ATOM 1723 N N . GLY A 1 213 ? 0.262 6.974 -24.110 1.00 48.75 213 GLY A N 1
ATOM 1724 C CA . GLY A 1 213 ? 0.518 6.411 -25.441 1.00 48.75 213 GLY A CA 1
ATOM 1725 C C . GLY A 1 213 ? 1.031 7.397 -26.499 1.00 48.75 213 GLY A C 1
ATOM 1726 O O . GLY A 1 213 ? 0.972 7.092 -27.691 1.00 48.75 213 GLY A O 1
ATOM 1727 N N . LEU A 1 214 ? 1.531 8.572 -26.106 1.00 45.88 214 LEU A N 1
ATOM 1728 C CA . LEU A 1 214 ? 2.050 9.581 -27.036 1.00 45.88 214 LEU A CA 1
ATOM 1729 C C . LEU A 1 214 ? 3.579 9.486 -27.131 1.00 45.88 214 LEU A C 1
ATOM 1731 O O . LEU A 1 214 ? 4.303 10.034 -26.313 1.00 45.88 214 LEU A O 1
ATOM 1735 N N . SER A 1 215 ? 4.102 8.809 -28.152 1.00 39.84 215 SER A N 1
ATOM 1736 C CA . SER A 1 215 ? 5.550 8.712 -28.375 1.00 39.84 215 SER A CA 1
ATOM 1737 C C . SER A 1 215 ? 6.159 10.072 -28.734 1.00 39.84 215 SER A C 1
ATOM 1739 O O . SER A 1 215 ? 5.837 10.632 -29.781 1.00 39.84 215 SER A O 1
ATOM 1741 N N . ASN A 1 216 ? 7.085 10.571 -27.919 1.00 46.47 216 ASN A N 1
ATOM 1742 C CA . ASN A 1 216 ? 8.066 11.560 -28.355 1.00 46.47 216 ASN A CA 1
ATOM 1743 C C . ASN A 1 216 ? 9.436 11.205 -27.774 1.00 46.47 216 ASN A C 1
ATOM 1745 O O . ASN A 1 216 ? 9.556 11.012 -26.567 1.00 46.47 216 ASN A O 1
ATOM 1749 N N . ASP A 1 217 ? 10.456 11.204 -28.636 1.00 46.34 217 ASP A N 1
ATOM 1750 C CA . ASP A 1 217 ? 11.889 11.094 -28.325 1.00 46.34 217 ASP A CA 1
ATOM 1751 C C . ASP A 1 217 ? 12.401 12.331 -27.552 1.00 46.34 217 ASP A C 1
ATOM 1753 O O . ASP A 1 217 ? 13.313 13.041 -27.985 1.00 46.34 217 ASP A O 1
ATOM 1757 N N . LYS A 1 218 ? 11.783 12.668 -26.415 1.00 49.41 218 LYS A N 1
ATOM 1758 C CA . LYS A 1 218 ? 12.322 13.682 -25.508 1.00 49.41 218 LYS A CA 1
ATOM 1759 C C . LYS A 1 218 ? 13.242 12.999 -24.509 1.00 49.41 218 LYS A C 1
ATOM 1761 O O . LYS A 1 218 ? 12.796 12.270 -23.635 1.00 49.41 218 LYS A O 1
ATOM 1766 N N . VAL A 1 219 ? 14.535 13.269 -24.667 1.00 48.84 219 VAL A N 1
ATOM 1767 C CA . VAL A 1 219 ? 15.584 12.924 -23.704 1.00 48.84 219 VAL A CA 1
ATOM 1768 C C . VAL A 1 219 ? 15.184 13.449 -22.324 1.00 48.84 219 VAL A C 1
ATOM 1770 O O . VAL A 1 219 ? 14.903 14.643 -22.180 1.00 48.84 219 VAL A O 1
ATOM 1773 N N . ALA A 1 220 ? 15.159 12.553 -21.334 1.00 54.38 220 ALA A N 1
ATOM 1774 C CA . ALA A 1 220 ? 14.940 12.885 -19.932 1.00 54.38 220 ALA A CA 1
ATOM 1775 C C . ALA A 1 220 ? 15.934 13.979 -19.508 1.00 54.38 220 ALA A C 1
ATOM 1777 O O . ALA A 1 220 ? 17.149 13.840 -19.646 1.00 54.38 220 ALA A O 1
ATOM 1778 N N . SER A 1 221 ? 15.407 15.115 -19.063 1.00 60.03 221 SER A N 1
ATOM 1779 C CA . SER A 1 221 ? 16.179 16.256 -18.568 1.00 60.03 221 SER A CA 1
ATOM 1780 C C . SER A 1 221 ? 15.832 16.454 -17.099 1.00 60.03 221 SER A C 1
ATOM 1782 O O . SER A 1 221 ? 14.706 16.175 -16.708 1.00 60.03 221 SER A O 1
ATOM 1784 N N . SER A 1 222 ? 16.730 17.012 -16.286 1.00 60.00 222 SER A N 1
ATOM 1785 C CA . SER A 1 222 ? 16.416 17.372 -14.893 1.00 60.00 222 SER A CA 1
ATOM 1786 C C . SER A 1 222 ? 15.200 18.305 -14.765 1.00 60.00 222 SER A C 1
ATOM 1788 O O . SER A 1 222 ? 14.535 18.316 -13.739 1.00 60.00 222 SER A O 1
ATOM 1790 N N . LYS A 1 223 ? 14.842 19.040 -15.828 1.00 69.69 223 LYS A N 1
ATOM 1791 C CA . LYS A 1 223 ? 13.610 19.851 -15.901 1.00 69.69 223 LYS A CA 1
ATOM 1792 C C . LYS A 1 223 ? 12.318 19.033 -16.047 1.00 69.69 223 LYS A C 1
ATOM 1794 O O . LYS A 1 223 ? 11.239 19.614 -16.070 1.00 69.69 223 LYS A O 1
ATOM 1799 N N . ASP A 1 224 ? 12.427 17.719 -16.208 1.00 83.75 224 ASP A N 1
ATOM 1800 C CA . ASP A 1 224 ? 11.312 16.781 -16.355 1.00 83.75 224 ASP A CA 1
ATOM 1801 C C . ASP A 1 224 ? 10.794 16.272 -15.000 1.00 83.75 224 ASP A C 1
ATOM 1803 O O . ASP A 1 224 ? 9.714 15.689 -14.939 1.00 83.75 224 ASP A O 1
ATOM 1807 N N . LEU A 1 225 ? 11.536 16.501 -13.913 1.00 90.75 225 LEU A N 1
ATOM 1808 C CA . LEU A 1 225 ? 11.202 16.029 -12.572 1.00 90.75 225 LEU A CA 1
ATOM 1809 C C . LEU A 1 225 ? 10.277 17.003 -11.835 1.00 90.75 225 LEU A C 1
ATOM 1811 O O . LEU A 1 225 ? 10.450 18.222 -11.913 1.00 90.75 225 LEU A O 1
ATOM 1815 N N . TYR A 1 226 ? 9.317 16.462 -11.087 1.00 93.12 226 TYR A N 1
ATOM 1816 C CA . TYR A 1 226 ? 8.402 17.238 -10.252 1.00 93.12 226 TYR A CA 1
ATOM 1817 C C . TYR A 1 226 ? 7.987 16.483 -8.982 1.00 93.12 226 TYR A C 1
ATOM 1819 O O . TYR A 1 226 ? 8.045 15.254 -8.915 1.00 93.12 226 TYR A O 1
ATOM 1827 N N . ILE A 1 227 ? 7.572 17.254 -7.973 1.00 94.38 227 ILE A N 1
ATOM 1828 C CA . ILE A 1 227 ? 7.143 16.775 -6.654 1.00 94.38 227 ILE A CA 1
ATOM 1829 C C . ILE A 1 227 ? 5.636 16.507 -6.686 1.00 94.38 227 ILE A C 1
ATOM 1831 O O . ILE A 1 227 ? 4.864 17.343 -7.161 1.00 94.38 227 ILE A O 1
ATOM 1835 N N . VAL A 1 228 ? 5.203 15.369 -6.144 1.00 94.75 228 VAL A N 1
ATOM 1836 C CA . VAL A 1 228 ? 3.783 15.032 -5.972 1.00 94.75 228 VAL A CA 1
ATOM 1837 C C . VAL A 1 228 ? 3.508 14.677 -4.511 1.00 94.75 228 VAL A C 1
ATOM 1839 O O . VAL A 1 228 ? 4.094 13.720 -4.002 1.00 94.75 228 VAL A O 1
ATOM 1842 N N . PRO A 1 229 ? 2.608 15.388 -3.810 1.00 93.25 229 PRO A N 1
ATOM 1843 C CA . PRO A 1 229 ? 2.231 15.028 -2.448 1.00 93.25 229 PRO A CA 1
ATOM 1844 C C . PRO A 1 229 ? 1.434 13.719 -2.420 1.00 93.25 229 PRO A C 1
ATOM 1846 O O . PRO A 1 229 ? 0.670 13.418 -3.341 1.00 93.25 229 PRO A O 1
ATOM 1849 N N . TYR A 1 230 ? 1.553 12.950 -1.337 1.00 90.06 230 TYR A N 1
ATOM 1850 C CA . TYR A 1 230 ? 0.857 11.666 -1.184 1.00 90.06 230 TYR A CA 1
ATOM 1851 C C . TYR A 1 230 ? -0.663 11.802 -1.304 1.00 90.06 230 TYR A C 1
ATOM 1853 O O . TYR A 1 230 ? -1.296 10.953 -1.932 1.00 90.06 230 TYR A O 1
ATOM 1861 N N . SER A 1 231 ? -1.246 12.880 -0.768 1.00 93.69 231 SER A N 1
ATOM 1862 C CA . SER A 1 231 ? -2.682 13.176 -0.891 1.00 93.69 231 SER A CA 1
ATOM 1863 C C . SER A 1 231 ? -3.160 13.296 -2.344 1.00 93.69 231 SER A C 1
ATOM 1865 O O . SER A 1 231 ? -4.325 13.016 -2.635 1.00 93.69 231 SER A O 1
ATOM 1867 N N . GLN A 1 232 ? -2.270 13.675 -3.267 1.00 96.06 232 GLN A N 1
ATOM 1868 C CA . GLN A 1 232 ? -2.540 13.723 -4.700 1.00 96.06 232 GLN A CA 1
ATOM 1869 C C . GLN A 1 232 ? -2.219 12.389 -5.377 1.00 96.06 232 GLN A C 1
ATOM 1871 O O . GLN A 1 232 ? -3.059 11.883 -6.121 1.00 96.06 232 GLN A O 1
ATOM 1876 N N . GLU A 1 233 ? -1.049 11.812 -5.101 1.00 91.19 233 GLU A N 1
ATOM 1877 C CA . GLU A 1 233 ? -0.596 10.554 -5.707 1.00 91.19 233 GLU A CA 1
ATOM 1878 C C . GLU A 1 233 ? -1.559 9.398 -5.407 1.00 91.19 233 GLU A C 1
ATOM 1880 O O . GLU A 1 233 ? -2.022 8.694 -6.302 1.00 91.19 233 GLU A O 1
ATOM 1885 N N . TYR A 1 234 ? -1.947 9.250 -4.141 1.00 92.19 234 TYR A N 1
ATOM 1886 C CA . TYR A 1 234 ? -2.793 8.157 -3.665 1.00 92.19 234 TYR A CA 1
ATOM 1887 C C . TYR A 1 234 ? -4.235 8.606 -3.405 1.00 92.19 234 TYR A C 1
ATOM 1889 O O . TYR A 1 234 ? -4.975 7.934 -2.683 1.00 92.19 234 TYR A O 1
ATOM 1897 N N . LYS A 1 235 ? -4.664 9.727 -4.003 1.00 96.38 235 LYS A N 1
ATOM 1898 C CA . LYS A 1 235 ? -5.925 10.432 -3.704 1.00 96.38 235 LYS A CA 1
ATOM 1899 C C . LYS A 1 235 ? -7.144 9.524 -3.582 1.00 96.38 235 LYS A C 1
ATOM 1901 O O . LYS A 1 235 ? -7.918 9.651 -2.639 1.00 96.38 235 LYS A O 1
ATOM 1906 N N . SER A 1 236 ? -7.336 8.613 -4.536 1.00 96.94 236 SER A N 1
ATOM 1907 C CA . SER A 1 236 ? -8.501 7.716 -4.556 1.00 96.94 236 SER A CA 1
ATOM 1908 C C . SER A 1 236 ? -8.522 6.772 -3.346 1.00 96.94 236 SER A C 1
ATOM 1910 O O . SER A 1 236 ? -9.546 6.623 -2.672 1.00 96.94 236 SER A O 1
ATOM 1912 N N . LEU A 1 237 ? -7.370 6.173 -3.030 1.00 93.75 237 LEU A N 1
ATOM 1913 C CA . LEU A 1 237 ? -7.213 5.253 -1.904 1.00 93.75 237 LEU A CA 1
ATOM 1914 C C . LEU A 1 237 ? -7.281 6.012 -0.573 1.00 93.75 237 LEU A C 1
ATOM 1916 O O . LEU A 1 237 ? -8.046 5.629 0.312 1.00 93.75 237 LEU A O 1
ATOM 1920 N N . LEU A 1 238 ? -6.582 7.141 -0.463 1.00 95.12 238 LEU A N 1
ATOM 1921 C CA . LEU A 1 238 ? -6.592 7.992 0.725 1.00 95.12 238 LEU A CA 1
ATOM 1922 C C . LEU A 1 238 ? -7.983 8.561 1.022 1.00 95.12 238 LEU A C 1
ATOM 1924 O O . LEU A 1 238 ? -8.417 8.517 2.168 1.00 95.12 238 LEU A O 1
ATOM 1928 N N . ALA A 1 239 ? -8.750 8.972 0.010 1.00 98.12 239 ALA A N 1
ATOM 1929 C CA . ALA A 1 239 ? -10.134 9.407 0.200 1.00 98.12 239 ALA A CA 1
ATOM 1930 C C . ALA A 1 239 ? -11.050 8.278 0.693 1.00 98.12 239 ALA A C 1
ATOM 1932 O O . ALA A 1 239 ? -11.914 8.492 1.550 1.00 98.12 239 ALA A O 1
ATOM 1933 N N . LYS A 1 240 ? -10.856 7.052 0.190 1.00 98.06 240 LYS A N 1
ATOM 1934 C CA . LYS A 1 240 ? -11.585 5.875 0.679 1.00 98.06 240 LYS A CA 1
ATOM 1935 C C . LYS A 1 240 ? -11.240 5.584 2.141 1.00 98.06 240 LYS A C 1
ATOM 1937 O O . LYS A 1 240 ? -12.155 5.349 2.931 1.00 98.06 240 LYS A O 1
ATOM 1942 N N . ALA A 1 241 ? -9.959 5.618 2.500 1.00 93.81 241 ALA A N 1
ATOM 1943 C CA . ALA A 1 241 ? -9.506 5.413 3.872 1.00 93.81 241 ALA A CA 1
ATOM 1944 C C . ALA A 1 241 ? -10.010 6.513 4.816 1.00 93.81 241 ALA A C 1
ATOM 1946 O O . ALA A 1 241 ? -10.585 6.193 5.854 1.00 93.81 241 ALA A O 1
ATOM 1947 N N . ALA A 1 242 ? -9.900 7.784 4.424 1.00 97.12 242 ALA A N 1
ATOM 1948 C CA . ALA A 1 242 ? -10.399 8.928 5.185 1.00 97.12 242 ALA A CA 1
ATOM 1949 C C . ALA A 1 242 ? -11.895 8.785 5.494 1.00 97.12 242 ALA A C 1
ATOM 1951 O O . ALA A 1 242 ? -12.316 8.884 6.644 1.00 97.12 242 ALA A O 1
ATOM 1952 N N . LYS A 1 243 ? -12.710 8.422 4.495 1.00 98.56 243 LYS A N 1
ATOM 1953 C CA . LYS A 1 243 ? -14.145 8.165 4.696 1.00 98.56 243 LYS A CA 1
ATOM 1954 C C . LYS A 1 243 ? -14.417 7.044 5.705 1.00 98.56 243 LYS A C 1
ATOM 1956 O O . LYS A 1 243 ? -15.401 7.114 6.437 1.00 98.56 243 LYS A O 1
ATOM 1961 N N . LEU A 1 244 ? -13.603 5.989 5.714 1.00 97.44 244 LEU A N 1
ATOM 1962 C CA . LEU A 1 244 ? -13.740 4.885 6.670 1.00 97.44 244 LEU A CA 1
ATOM 1963 C C . LEU A 1 244 ? -13.345 5.325 8.085 1.00 97.44 244 LEU A C 1
ATOM 1965 O O . LEU A 1 244 ? -14.065 5.012 9.029 1.00 97.44 244 LEU A O 1
ATOM 1969 N N . LEU A 1 245 ? -12.260 6.087 8.224 1.00 94.81 245 LEU A N 1
ATOM 1970 C CA . LEU A 1 245 ? -11.805 6.608 9.512 1.00 94.81 245 LEU A CA 1
ATOM 1971 C C . LEU A 1 245 ? -12.772 7.640 10.103 1.00 94.81 245 LEU A C 1
ATOM 1973 O O . LEU A 1 245 ? -13.068 7.552 11.291 1.00 94.81 245 LEU A O 1
ATOM 1977 N N . HIS A 1 246 ? -13.344 8.541 9.298 1.00 98.31 246 HIS A N 1
ATOM 1978 C CA . HIS A 1 246 ? -14.398 9.442 9.778 1.00 98.31 246 HIS A CA 1
ATOM 1979 C C . HIS A 1 246 ? -15.585 8.667 10.344 1.00 98.31 246 HIS A C 1
ATOM 1981 O O . HIS A 1 246 ? -15.994 8.929 11.471 1.00 98.31 246 HIS A O 1
ATOM 1987 N N . LYS A 1 247 ? -16.067 7.648 9.618 1.00 97.75 247 LYS A N 1
ATOM 1988 C CA . LYS A 1 247 ? -17.148 6.777 10.101 1.00 97.75 247 LYS A CA 1
ATOM 1989 C C . LYS A 1 247 ? -16.792 6.079 11.410 1.00 97.75 247 LYS A C 1
ATOM 1991 O O . LYS A 1 247 ? -17.616 6.044 12.313 1.00 97.75 247 LYS A O 1
ATOM 1996 N N . ALA A 1 248 ? -15.579 5.536 11.523 1.00 91.81 248 ALA A N 1
ATOM 1997 C CA . ALA A 1 248 ? -15.116 4.928 12.768 1.00 91.81 248 ALA A CA 1
ATOM 1998 C C . ALA A 1 248 ? -15.118 5.946 13.922 1.00 91.81 248 ALA A C 1
ATOM 2000 O O . ALA A 1 248 ? -15.596 5.648 15.016 1.00 91.81 248 ALA A O 1
ATOM 2001 N N . GLY A 1 249 ? -14.631 7.159 13.649 1.00 93.25 249 GLY A N 1
ATOM 2002 C CA . GLY A 1 249 ? -14.625 8.269 14.5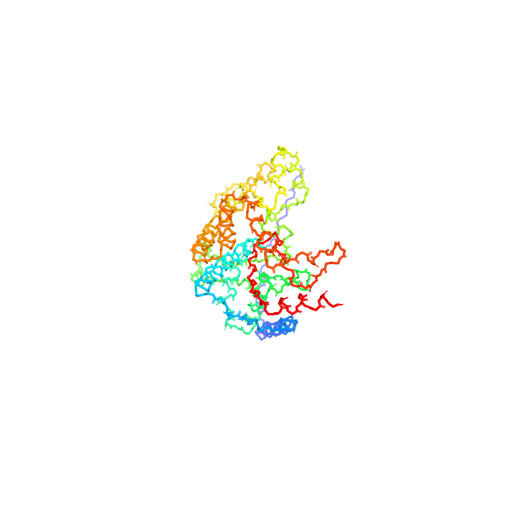91 1.00 93.25 249 GLY A CA 1
ATOM 2003 C C . GLY A 1 249 ? -16.029 8.678 15.025 1.00 93.25 249 GLY A C 1
ATOM 2004 O O . GLY A 1 249 ? -16.238 8.907 16.208 1.00 93.25 249 GLY A O 1
ATOM 2005 N N . ASP A 1 250 ? -17.003 8.708 14.115 1.00 97.25 250 ASP A N 1
ATOM 2006 C CA . ASP A 1 250 ? -18.393 9.074 14.420 1.00 97.25 250 ASP A CA 1
ATOM 2007 C C . ASP A 1 250 ? -19.079 8.060 15.346 1.00 97.25 250 ASP A C 1
ATOM 2009 O O . ASP A 1 250 ? -19.913 8.445 16.167 1.00 97.25 250 ASP A O 1
ATOM 2013 N N . ILE A 1 251 ? -18.700 6.784 15.230 1.00 94.38 251 ILE A N 1
ATOM 2014 C CA . ILE A 1 251 ? -19.298 5.665 15.968 1.00 94.38 251 ILE A CA 1
ATOM 2015 C C . ILE A 1 251 ? -18.693 5.507 17.370 1.00 94.38 251 ILE A C 1
ATOM 2017 O O . ILE A 1 251 ? -19.416 5.173 18.305 1.00 94.38 251 ILE A O 1
ATOM 2021 N N . THR A 1 252 ? -17.384 5.721 17.545 1.00 88.12 252 THR A N 1
ATOM 2022 C CA . THR A 1 252 ? -16.739 5.497 18.851 1.00 88.12 252 THR A CA 1
ATOM 2023 C C . THR A 1 252 ? -17.215 6.483 19.925 1.00 88.12 252 THR A C 1
ATOM 2025 O O . THR A 1 252 ? -17.449 7.674 19.678 1.00 88.12 252 THR A O 1
ATOM 2028 N N . ASN A 1 253 ? -17.288 5.983 21.161 1.00 86.81 253 ASN A N 1
ATOM 2029 C CA . ASN A 1 253 ? -17.605 6.781 22.346 1.00 86.81 253 ASN A CA 1
ATOM 2030 C C . ASN A 1 253 ? -16.375 7.473 22.953 1.00 86.81 253 ASN A C 1
ATOM 2032 O O . ASN A 1 253 ? -16.526 8.376 23.776 1.00 86.81 253 ASN A O 1
ATOM 2036 N N . SER A 1 254 ? -15.158 7.078 22.564 1.00 86.00 254 SER A N 1
ATOM 2037 C CA . SER A 1 254 ? -13.932 7.696 23.070 1.00 86.00 254 SER A CA 1
ATOM 2038 C C . SER A 1 254 ? -13.644 9.010 22.345 1.00 86.00 254 SER A C 1
ATOM 2040 O O . SER A 1 254 ? -13.361 9.037 21.147 1.00 86.00 254 SER A O 1
ATOM 2042 N N . THR A 1 255 ? -13.674 10.123 23.082 1.00 90.44 255 THR A N 1
ATOM 2043 C CA . THR A 1 255 ? -13.387 11.460 22.537 1.00 90.44 255 THR A CA 1
ATOM 2044 C C . THR A 1 255 ? -11.966 11.568 21.980 1.00 90.44 255 THR A C 1
ATOM 2046 O O . THR A 1 255 ? -11.764 12.200 20.942 1.00 90.44 255 THR A O 1
ATOM 2049 N N . SER A 1 256 ? -10.979 10.955 22.641 1.00 86.00 256 SER A N 1
ATOM 2050 C CA . SER A 1 256 ? -9.586 10.967 22.178 1.00 86.00 256 SER A CA 1
ATOM 2051 C C . SER A 1 256 ? -9.410 10.134 20.909 1.00 86.00 256 SER A C 1
ATOM 2053 O O . SER A 1 256 ? -8.783 10.609 19.961 1.00 86.00 256 SER A O 1
ATOM 2055 N N . LEU A 1 257 ? -10.037 8.954 20.836 1.00 84.88 257 LEU A N 1
ATOM 2056 C CA . LEU A 1 257 ? -10.008 8.114 19.636 1.00 84.88 257 LEU A CA 1
ATOM 2057 C C . LEU A 1 257 ? -10.741 8.773 18.462 1.00 84.88 257 LEU A C 1
ATOM 2059 O O . LEU A 1 257 ? -10.204 8.823 17.360 1.00 84.88 257 LEU A O 1
ATOM 2063 N N . LYS A 1 258 ? -11.926 9.349 18.698 1.00 92.88 258 LYS A N 1
ATOM 2064 C CA . LYS A 1 258 ? -12.671 10.133 17.702 1.00 92.88 258 LYS A CA 1
ATOM 2065 C C . LYS A 1 258 ? -11.807 11.242 17.111 1.00 92.88 258 LYS A C 1
ATOM 2067 O O . LYS A 1 258 ? -11.706 11.350 15.891 1.00 92.88 258 LYS A O 1
ATOM 2072 N N . LYS A 1 259 ? -11.141 12.022 17.973 1.00 93.38 259 LYS A N 1
ATOM 2073 C CA . LYS A 1 259 ? -10.264 13.113 17.537 1.00 93.38 259 LYS A CA 1
ATOM 2074 C C . LYS A 1 259 ? -9.121 12.606 16.660 1.00 93.38 259 LYS A C 1
ATOM 2076 O O . LYS A 1 259 ? -8.889 13.205 15.619 1.00 93.38 259 LYS A O 1
ATOM 2081 N N . LEU A 1 260 ? -8.453 11.517 17.051 1.00 91.75 260 LEU A N 1
ATOM 2082 C CA . LEU A 1 260 ? -7.396 10.902 16.244 1.00 91.75 260 LEU A CA 1
ATOM 2083 C C . LEU A 1 260 ? -7.917 10.431 14.882 1.00 91.75 260 LEU A C 1
ATOM 2085 O O . LEU A 1 260 ? -7.311 10.719 13.857 1.00 91.75 260 LEU A O 1
ATOM 2089 N N . LEU A 1 261 ? -9.028 9.694 14.859 1.00 93.31 261 LEU A N 1
ATOM 2090 C CA . LEU A 1 261 ? -9.557 9.113 13.625 1.00 93.31 261 LEU A CA 1
ATOM 2091 C C . LEU A 1 261 ? -9.980 10.195 12.627 1.00 93.31 261 LEU A C 1
ATOM 2093 O O . LEU A 1 261 ? -9.683 10.076 11.440 1.00 93.31 261 LEU A O 1
ATOM 2097 N N . HIS A 1 262 ? -10.630 11.257 13.107 1.00 97.12 262 HIS A N 1
ATOM 2098 C CA . HIS A 1 262 ? -11.016 12.398 12.276 1.00 97.12 262 HIS A CA 1
ATOM 2099 C C . HIS A 1 262 ? -9.799 13.179 11.783 1.00 97.12 262 HIS A C 1
ATOM 2101 O O . HIS A 1 262 ? -9.661 13.357 10.578 1.00 97.12 262 HIS A O 1
ATOM 2107 N N . SER A 1 263 ? -8.870 13.559 12.666 1.00 96.00 263 SER A N 1
ATOM 2108 C CA . SER A 1 263 ? -7.695 14.329 12.238 1.00 96.00 263 SER A CA 1
ATOM 2109 C C . SER A 1 263 ? -6.774 13.534 11.311 1.00 96.00 263 SER A C 1
ATOM 2111 O O . SER A 1 263 ? -6.184 14.111 10.403 1.00 96.00 263 SER A O 1
ATOM 2113 N N . LYS A 1 264 ? -6.672 12.206 11.473 1.00 93.94 264 LYS A N 1
ATOM 2114 C CA . LYS A 1 264 ? -5.919 11.347 10.544 1.00 93.94 264 LYS A CA 1
ATOM 2115 C C . LYS A 1 264 ? -6.597 11.247 9.179 1.00 93.94 264 LYS A C 1
ATOM 2117 O O . LYS A 1 264 ? -5.913 11.236 8.160 1.00 93.94 264 LYS A O 1
ATOM 2122 N N . ALA A 1 265 ? -7.927 11.182 9.152 1.00 95.81 265 ALA A N 1
ATOM 2123 C CA . ALA A 1 265 ? -8.690 11.199 7.911 1.00 95.81 265 ALA A CA 1
ATOM 2124 C C . ALA A 1 265 ? -8.503 12.518 7.147 1.00 95.81 265 ALA A C 1
ATOM 2126 O O . ALA A 1 265 ? -8.250 12.487 5.943 1.00 95.81 265 ALA A O 1
ATOM 2127 N N . ASP A 1 266 ? -8.549 13.649 7.852 1.00 97.19 266 ASP A N 1
ATOM 2128 C CA . ASP A 1 266 ? -8.303 14.970 7.270 1.00 97.19 266 ASP A CA 1
ATOM 2129 C C . ASP A 1 266 ? -6.860 15.093 6.756 1.00 97.19 266 ASP A C 1
ATOM 2131 O O . ASP A 1 266 ? -6.641 15.556 5.635 1.00 97.19 266 ASP A O 1
ATOM 2135 N N . ALA A 1 267 ? -5.883 14.586 7.519 1.00 94.69 267 ALA A N 1
ATOM 2136 C CA . ALA A 1 267 ? -4.469 14.573 7.142 1.00 94.69 267 ALA A CA 1
ATOM 2137 C C . ALA A 1 267 ? -4.197 13.812 5.834 1.00 94.69 267 ALA A C 1
ATOM 2139 O O . ALA A 1 267 ? -3.401 14.254 5.005 1.00 94.69 267 ALA A O 1
ATOM 2140 N N . PHE A 1 268 ? -4.897 12.698 5.594 1.00 94.19 268 PHE A N 1
ATOM 2141 C CA . PHE A 1 268 ? -4.799 11.969 4.323 1.00 94.19 268 PHE A CA 1
ATOM 2142 C C . PHE A 1 268 ? -5.208 12.812 3.112 1.00 94.19 268 PHE A C 1
ATOM 2144 O O . PHE A 1 268 ? -4.719 12.580 2.008 1.00 94.19 268 PHE A O 1
ATOM 2151 N N . LEU A 1 269 ? -6.108 13.777 3.300 1.00 96.31 269 LEU A N 1
ATOM 2152 C CA . LEU A 1 269 ? -6.600 14.640 2.230 1.00 96.31 269 LEU A CA 1
ATOM 2153 C C . LEU A 1 269 ? -5.775 15.923 2.096 1.00 96.31 269 LEU A C 1
ATOM 2155 O O . LEU A 1 269 ? -5.584 16.400 0.979 1.00 96.31 269 LEU A O 1
ATOM 2159 N N . SER A 1 270 ? -5.287 16.473 3.209 1.00 96.69 270 SER A N 1
ATOM 2160 C CA . SER A 1 270 ? -4.514 17.719 3.236 1.00 96.69 270 SER A CA 1
ATOM 2161 C C . SER A 1 270 ? -3.018 17.524 2.988 1.00 96.69 270 SER A C 1
ATOM 2163 O O . SER A 1 270 ? -2.361 18.465 2.553 1.00 96.69 270 SER A O 1
ATOM 2165 N N . ASN A 1 271 ? -2.488 16.319 3.227 1.00 91.88 271 ASN A N 1
ATOM 2166 C CA . ASN A 1 271 ? -1.053 16.020 3.313 1.00 91.88 271 ASN A CA 1
ATOM 2167 C C . ASN A 1 271 ? -0.335 16.646 4.527 1.00 91.88 271 ASN A C 1
ATOM 2169 O O . ASN A 1 271 ? 0.892 16.601 4.586 1.00 91.88 271 ASN A O 1
ATOM 2173 N N . ASP A 1 272 ? -1.078 17.203 5.488 1.00 93.25 272 ASP A N 1
ATOM 2174 C CA . ASP A 1 272 ? -0.551 17.736 6.748 1.00 93.25 272 ASP A CA 1
ATOM 2175 C C . ASP A 1 272 ? -0.950 16.823 7.911 1.00 93.25 272 ASP A C 1
ATOM 2177 O O . ASP A 1 272 ? -2.127 16.691 8.254 1.00 93.25 272 ASP A O 1
ATOM 2181 N N . TYR A 1 273 ? 0.051 16.184 8.514 1.00 88.38 273 TYR A N 1
ATOM 2182 C CA . TYR A 1 273 ? -0.128 15.161 9.541 1.00 88.38 273 TYR A CA 1
ATOM 2183 C C . TYR A 1 273 ? 0.064 15.673 10.970 1.00 88.38 273 TYR A C 1
ATOM 2185 O O . TYR A 1 273 ? -0.223 14.924 11.909 1.00 88.38 273 TYR A O 1
ATOM 2193 N N . TYR A 1 274 ? 0.458 16.935 11.160 1.00 87.12 274 TYR A N 1
ATOM 2194 C CA . TYR A 1 274 ? 0.864 17.471 12.462 1.00 87.12 274 TYR A CA 1
ATOM 2195 C C . TYR A 1 274 ? -0.217 17.313 13.545 1.00 87.12 274 TYR A C 1
ATOM 2197 O O . TYR A 1 274 ? 0.022 16.732 14.607 1.00 87.12 274 TYR A O 1
ATOM 2205 N N . GLU A 1 275 ? -1.447 17.751 13.262 1.00 90.75 275 GLU A N 1
ATOM 2206 C CA . GLU A 1 275 ? -2.568 17.629 14.205 1.00 90.75 275 GLU A CA 1
ATOM 2207 C C . GLU A 1 275 ? -2.948 16.168 14.485 1.00 90.75 275 GLU A C 1
ATOM 2209 O O . GLU A 1 275 ? -3.377 15.823 15.593 1.00 90.75 275 GLU A O 1
ATOM 2214 N N . SER A 1 276 ? -2.780 15.292 13.490 1.00 88.31 276 SER A N 1
ATOM 2215 C CA . SER A 1 276 ? -3.035 13.860 13.648 1.00 88.31 276 SER A CA 1
ATOM 2216 C C . SER A 1 276 ? -2.015 13.199 14.569 1.00 88.31 276 SER A C 1
ATOM 2218 O O . SER A 1 276 ? -2.392 12.401 15.429 1.00 88.31 276 SER A O 1
ATOM 2220 N N . ASP A 1 277 ? -0.752 13.605 14.474 1.00 84.88 277 ASP A N 1
ATOM 2221 C CA . ASP A 1 277 ? 0.332 13.056 15.280 1.00 84.88 277 ASP A CA 1
ATOM 2222 C C . ASP A 1 277 ? 0.232 13.545 16.733 1.00 84.88 277 ASP A C 1
ATOM 2224 O O . ASP A 1 277 ? 0.390 12.755 17.665 1.00 84.88 277 ASP A O 1
ATOM 2228 N N . ILE A 1 278 ? -0.183 14.798 16.961 1.00 86.38 278 ILE A N 1
ATOM 2229 C CA . ILE A 1 278 ? -0.523 15.285 18.310 1.00 86.38 278 ILE A CA 1
ATOM 2230 C C . ILE A 1 278 ? -1.695 14.498 18.904 1.00 86.38 278 ILE A C 1
ATOM 2232 O O . ILE A 1 278 ? -1.668 14.133 20.084 1.00 86.38 278 ILE A O 1
ATOM 2236 N N . ALA A 1 279 ? -2.756 14.270 18.123 1.00 85.81 279 ALA A N 1
ATOM 2237 C CA . ALA A 1 279 ? -3.907 13.498 18.583 1.00 85.81 279 ALA A CA 1
ATOM 2238 C C . ALA A 1 279 ? -3.506 12.055 18.931 1.00 85.81 279 ALA A C 1
ATOM 2240 O O . ALA A 1 279 ? -3.981 11.517 19.932 1.00 85.81 279 ALA A O 1
ATOM 2241 N N . TRP A 1 280 ? -2.584 11.471 18.163 1.00 82.12 280 TRP A N 1
ATOM 2242 C CA . TRP A 1 280 ? -2.027 10.148 18.420 1.00 82.12 280 TRP A CA 1
ATOM 2243 C C . TRP A 1 280 ? -1.208 10.117 19.713 1.00 82.12 280 TRP A C 1
ATOM 2245 O O . TRP A 1 280 ? -1.495 9.304 20.590 1.00 82.12 280 TRP A O 1
ATOM 2255 N N . MET A 1 281 ? -0.273 11.054 19.901 1.00 76.69 281 MET A N 1
ATOM 2256 C CA . MET A 1 281 ? 0.531 11.140 21.128 1.00 76.69 281 MET A CA 1
ATOM 2257 C C . MET A 1 281 ? -0.338 11.292 22.384 1.00 76.69 281 MET A C 1
ATOM 2259 O O . MET A 1 281 ? -0.044 10.697 23.421 1.00 76.69 281 MET A O 1
ATOM 2263 N N . LYS A 1 282 ? -1.429 12.067 22.298 1.00 78.62 282 LYS A N 1
ATOM 2264 C CA . LYS A 1 282 ? -2.395 12.238 23.398 1.00 78.62 282 LYS A CA 1
ATOM 2265 C C . LYS A 1 282 ? -3.172 10.964 23.714 1.00 78.62 282 LYS A C 1
ATOM 2267 O O . LYS A 1 282 ? -3.487 10.730 24.875 1.00 78.62 282 LYS A O 1
ATOM 2272 N N . LEU A 1 283 ? -3.495 10.163 22.700 1.00 76.62 283 LEU A N 1
ATOM 2273 C CA . LEU A 1 283 ? -4.126 8.866 22.907 1.00 76.62 283 LEU A CA 1
ATOM 2274 C C . LEU A 1 283 ? -3.153 7.922 23.623 1.00 76.62 283 LEU A C 1
ATOM 2276 O O . LEU A 1 283 ? -3.500 7.354 24.651 1.00 76.62 283 LEU A O 1
ATOM 2280 N N . VAL A 1 284 ? -1.916 7.811 23.132 1.00 63.94 284 VAL A N 1
ATOM 2281 C CA . VAL A 1 284 ? -0.901 6.917 23.712 1.00 63.94 284 VAL A CA 1
ATOM 2282 C C . VAL A 1 284 ? -0.594 7.279 25.165 1.00 63.94 284 VAL A C 1
ATOM 2284 O O . VAL A 1 284 ? -0.565 6.390 26.008 1.00 63.94 284 VAL A O 1
ATOM 2287 N N . SER A 1 285 ? -0.436 8.562 25.504 1.00 58.53 285 SER A N 1
ATOM 2288 C CA . SER A 1 285 ? -0.157 8.973 26.890 1.00 58.53 285 SER A CA 1
ATOM 2289 C C . SER A 1 285 ? -1.312 8.704 27.860 1.00 58.53 285 SER A C 1
ATOM 2291 O O . SER A 1 285 ? -1.074 8.492 29.048 1.00 58.53 285 SER A O 1
ATOM 2293 N N . GLN A 1 286 ? -2.555 8.668 27.367 1.00 58.31 286 GLN A N 1
ATOM 2294 C CA . GLN A 1 286 ? -3.731 8.310 28.160 1.00 58.31 286 GLN A CA 1
ATOM 2295 C C . GLN A 1 286 ? -3.750 6.816 28.530 1.00 58.31 286 GLN A C 1
ATOM 2297 O O . GLN A 1 286 ? -4.239 6.469 29.604 1.00 58.31 286 GLN A O 1
ATOM 2302 N N . TYR A 1 287 ? -3.222 5.946 27.664 1.00 55.81 287 TYR A N 1
ATOM 2303 C CA . TYR A 1 287 ? -3.200 4.492 27.873 1.00 55.81 287 TYR A CA 1
ATOM 2304 C C . TYR A 1 287 ? -1.844 3.955 28.369 1.00 55.81 287 TYR A C 1
ATOM 2306 O O . TYR A 1 287 ? -1.803 2.876 28.950 1.00 55.81 287 TYR A O 1
ATOM 2314 N N . CYS A 1 288 ? -0.756 4.717 28.221 1.00 45.25 288 CYS A N 1
ATOM 2315 C CA . CYS A 1 288 ? 0.588 4.391 28.708 1.00 45.25 288 CYS A CA 1
ATOM 2316 C C . CYS A 1 288 ? 1.198 5.580 29.481 1.00 45.25 288 CYS A C 1
ATOM 2318 O O . CYS A 1 288 ? 1.883 6.420 28.885 1.00 45.25 288 CYS A O 1
ATOM 2320 N N . PRO A 1 289 ? 1.008 5.667 30.812 1.00 41.91 289 PRO A N 1
ATOM 2321 C CA . PRO A 1 289 ? 1.648 6.694 31.629 1.00 41.91 289 PRO A CA 1
ATOM 2322 C C . PRO A 1 289 ? 3.173 6.469 31.753 1.00 41.91 289 PRO A C 1
ATOM 2324 O O . PRO A 1 289 ? 3.652 5.647 32.528 1.00 41.91 289 PRO A O 1
ATOM 2327 N N . SER A 1 290 ? 3.938 7.211 30.949 1.00 44.19 290 SER A N 1
ATOM 2328 C CA . SER A 1 290 ? 5.246 7.837 31.244 1.00 44.19 290 SER A CA 1
ATOM 2329 C C . SER A 1 290 ? 6.462 7.053 31.791 1.00 44.19 290 SER A C 1
ATOM 2331 O O . SER A 1 290 ? 7.441 7.717 32.120 1.00 44.19 290 SER A O 1
ATOM 2333 N N . TYR A 1 291 ? 6.505 5.718 31.855 1.00 41.78 291 TYR A N 1
ATOM 2334 C CA . TYR A 1 291 ? 7.703 5.004 32.373 1.00 41.78 291 TYR A CA 1
ATOM 2335 C C . TYR A 1 291 ? 8.462 4.111 31.377 1.00 41.78 291 TYR A C 1
ATOM 2337 O O . TYR A 1 291 ? 9.351 3.365 31.772 1.00 41.78 291 TYR A O 1
ATOM 2345 N N . PHE A 1 292 ? 8.194 4.243 30.078 1.00 38.56 292 PHE A N 1
ATOM 2346 C CA . PHE A 1 292 ? 8.932 3.554 29.009 1.00 38.56 292 PHE A CA 1
ATOM 2347 C C . PHE A 1 292 ? 9.646 4.566 28.100 1.00 38.56 292 PHE A C 1
ATOM 2349 O O . PHE A 1 292 ? 9.325 4.711 26.926 1.00 38.56 292 PHE A O 1
ATOM 2356 N N . TYR A 1 293 ? 10.584 5.333 28.656 1.00 33.00 293 TYR A N 1
ATOM 2357 C CA . TYR A 1 293 ? 11.493 6.156 27.851 1.00 33.00 293 TYR A CA 1
ATOM 2358 C C . TYR A 1 293 ? 12.932 5.933 28.335 1.00 33.00 293 TYR A C 1
ATOM 2360 O O . TYR A 1 293 ? 13.428 6.645 29.205 1.00 33.00 293 TYR A O 1
ATOM 2368 N N . ASP A 1 294 ? 13.589 4.903 27.792 1.00 31.34 294 ASP A N 1
ATOM 2369 C CA . ASP A 1 294 ? 15.044 4.723 27.867 1.00 31.34 294 ASP A CA 1
ATOM 2370 C C . ASP A 1 294 ? 15.659 5.234 26.549 1.00 31.34 294 ASP A C 1
ATOM 2372 O O . ASP A 1 294 ? 15.418 4.642 25.498 1.00 31.34 294 ASP A O 1
ATOM 2376 N N . PRO A 1 295 ? 16.458 6.319 26.554 1.00 32.00 295 PRO A N 1
ATOM 2377 C CA . PRO A 1 295 ? 17.049 6.873 25.337 1.00 32.00 295 PRO A CA 1
ATOM 2378 C C . PRO A 1 295 ? 18.147 6.004 24.701 1.00 32.00 295 PRO A C 1
ATOM 2380 O O . PRO A 1 295 ? 18.710 6.416 23.686 1.00 32.00 295 PRO A O 1
ATOM 2383 N N . LYS A 1 296 ? 18.544 4.875 25.312 1.00 27.50 296 LYS A N 1
ATOM 2384 C CA . LYS A 1 296 ? 19.732 4.105 24.894 1.00 27.50 296 LYS A CA 1
ATOM 2385 C C . LYS A 1 296 ? 19.492 2.635 24.557 1.00 27.50 296 LYS A C 1
ATOM 2387 O O . LYS A 1 296 ? 20.412 2.013 24.033 1.00 27.50 296 LYS A O 1
ATOM 2392 N N . ASN A 1 297 ? 18.296 2.100 24.774 1.00 27.86 297 ASN A N 1
ATOM 2393 C CA . ASN A 1 297 ? 17.950 0.736 24.385 1.00 27.86 297 ASN A CA 1
ATOM 2394 C C . ASN A 1 297 ? 16.710 0.767 23.491 1.00 27.86 297 ASN A C 1
ATOM 2396 O O . ASN A 1 297 ? 15.615 1.062 23.950 1.00 27.86 297 ASN A O 1
ATOM 2400 N N . SER A 1 298 ? 16.884 0.447 22.210 1.00 30.64 298 SER A N 1
ATOM 2401 C CA . SER A 1 298 ? 15.788 0.106 21.303 1.00 30.64 298 SER A CA 1
ATOM 2402 C C . SER A 1 298 ? 15.067 -1.133 21.847 1.00 30.64 298 SER A C 1
ATOM 2404 O O . SER A 1 298 ? 15.538 -2.263 21.675 1.00 30.64 298 SER A O 1
ATOM 2406 N N . CYS A 1 299 ? 13.964 -0.926 22.563 1.00 25.72 299 CYS A N 1
ATOM 2407 C CA . CYS A 1 299 ? 13.178 -1.988 23.170 1.00 25.72 299 CYS A CA 1
ATOM 2408 C C . CYS A 1 299 ? 12.326 -2.686 22.098 1.00 25.72 299 CYS A C 1
ATOM 2410 O O . CYS A 1 299 ? 11.268 -2.212 21.705 1.00 25.72 299 CYS A O 1
ATOM 2412 N N . GLN A 1 300 ? 12.727 -3.895 21.693 1.00 28.72 300 GLN A N 1
ATOM 2413 C CA . GLN A 1 300 ? 11.883 -4.854 20.958 1.00 28.72 300 GLN A CA 1
ATOM 2414 C C . GLN A 1 300 ? 10.769 -5.462 21.842 1.00 28.72 300 GLN A C 1
ATOM 2416 O O . GLN A 1 300 ? 10.548 -6.672 21.853 1.00 28.72 300 GLN A O 1
ATOM 2421 N N . ALA A 1 301 ? 10.048 -4.631 22.591 1.00 23.27 301 ALA A N 1
ATOM 2422 C CA . ALA A 1 301 ? 8.884 -5.031 23.370 1.00 23.27 301 ALA A CA 1
ATOM 2423 C C . ALA A 1 301 ? 7.712 -4.110 23.016 1.00 23.27 301 ALA A C 1
ATOM 2425 O O . ALA A 1 301 ? 7.550 -3.044 23.596 1.00 23.27 301 ALA A O 1
ATOM 2426 N N . GLY A 1 302 ? 6.906 -4.531 22.037 1.00 31.33 302 GLY A N 1
ATOM 2427 C CA . GLY A 1 302 ? 5.570 -3.973 21.800 1.00 31.33 302 GLY A CA 1
ATOM 2428 C C . GLY A 1 302 ? 5.509 -2.482 21.461 1.00 31.33 302 GLY A C 1
ATOM 2429 O O . GLY A 1 302 ? 4.518 -1.832 21.788 1.00 31.33 302 GLY A O 1
ATOM 2430 N N . GLU A 1 303 ? 6.541 -1.932 20.820 1.00 27.06 303 GLU A N 1
ATOM 2431 C CA . GLU A 1 303 ? 6.537 -0.539 20.381 1.00 27.06 303 GLU A CA 1
ATOM 2432 C C . GLU A 1 303 ? 5.535 -0.335 19.235 1.00 27.06 303 GLU A C 1
ATOM 2434 O O . GLU A 1 303 ? 5.713 -0.826 18.117 1.00 27.06 303 GLU A O 1
ATOM 2439 N N . ILE A 1 304 ? 4.488 0.451 19.507 1.00 34.16 304 ILE A N 1
ATOM 2440 C CA . ILE A 1 304 ? 3.722 1.166 18.483 1.00 34.16 304 ILE A CA 1
ATOM 2441 C C . ILE A 1 304 ? 4.654 2.237 17.908 1.00 34.16 304 ILE A C 1
ATOM 2443 O O . ILE A 1 304 ? 4.587 3.412 18.256 1.00 34.16 304 ILE A O 1
ATOM 2447 N N . ASN A 1 305 ? 5.545 1.810 17.022 1.00 26.92 305 ASN A N 1
ATOM 2448 C CA . ASN A 1 305 ? 6.195 2.682 16.066 1.00 26.92 305 ASN A CA 1
ATOM 2449 C C . ASN A 1 305 ? 5.262 2.779 14.857 1.00 26.92 305 ASN A C 1
ATOM 2451 O O . ASN A 1 305 ? 5.295 1.932 13.966 1.00 26.92 305 ASN A O 1
ATOM 2455 N N . VAL A 1 306 ? 4.439 3.830 14.787 1.00 33.72 306 VAL A N 1
ATOM 2456 C CA . VAL A 1 306 ? 3.967 4.310 13.477 1.00 33.72 306 VAL A CA 1
ATOM 2457 C C . VAL A 1 306 ? 5.121 5.117 12.881 1.00 33.72 306 VAL A C 1
ATOM 2459 O O . VAL A 1 306 ? 5.068 6.335 12.756 1.00 33.72 306 VAL A O 1
ATOM 2462 N N . LEU A 1 307 ? 6.224 4.422 12.594 1.00 27.00 307 LEU A N 1
ATOM 2463 C CA . LEU A 1 307 ? 7.307 4.948 11.781 1.00 27.00 307 LEU A CA 1
ATOM 2464 C C . LEU A 1 307 ? 6.742 5.105 10.378 1.00 27.00 307 LEU A C 1
ATOM 2466 O O . LEU A 1 307 ? 6.552 4.108 9.692 1.00 27.00 307 LEU A O 1
ATOM 2470 N N . THR A 1 308 ? 6.409 6.343 10.022 1.00 33.88 308 THR A N 1
ATOM 2471 C CA . THR A 1 308 ? 6.538 6.944 8.686 1.00 33.88 308 THR A CA 1
ATOM 2472 C C . THR A 1 308 ? 6.309 6.033 7.482 1.00 33.88 308 THR A C 1
ATOM 2474 O O . THR A 1 308 ? 6.993 6.163 6.488 1.00 33.88 308 THR A O 1
ATOM 2477 N N . PHE A 1 309 ? 5.356 5.119 7.527 1.00 34.28 309 PHE A N 1
ATOM 2478 C CA . PHE A 1 309 ? 4.948 4.292 6.408 1.00 34.28 309 PHE A CA 1
ATOM 2479 C C . PHE A 1 309 ? 3.516 3.861 6.663 1.00 34.28 309 PHE A C 1
ATOM 2481 O O . PHE A 1 309 ? 3.025 3.832 7.790 1.00 34.28 309 PHE A O 1
ATOM 2488 N N . VAL A 1 310 ? 2.852 3.588 5.558 1.00 38.25 310 VAL A N 1
ATOM 2489 C CA . VAL A 1 310 ? 1.441 3.287 5.351 1.00 38.25 310 VAL A CA 1
ATOM 2490 C C . VAL A 1 310 ? 1.033 1.987 6.076 1.00 38.25 310 VAL A C 1
ATOM 2492 O O . VAL A 1 310 ? 0.650 0.996 5.473 1.00 38.25 310 VAL A O 1
ATOM 2495 N N . LEU A 1 311 ? 1.149 1.950 7.403 1.00 37.66 311 LEU A N 1
ATOM 2496 C CA . LEU A 1 311 ? 0.731 0.842 8.254 1.00 37.66 311 LEU A CA 1
ATOM 2497 C C . LEU A 1 311 ? -0.095 1.376 9.423 1.00 37.66 311 LEU A C 1
ATOM 2499 O O . LEU A 1 311 ? 0.398 2.066 10.315 1.00 37.66 311 LEU A O 1
ATOM 2503 N N . ILE A 1 312 ? -1.375 1.010 9.428 1.00 45.22 312 ILE A N 1
ATOM 2504 C CA . ILE A 1 312 ? -2.239 1.144 10.598 1.00 45.22 312 ILE A CA 1
ATOM 2505 C C . ILE A 1 312 ? -2.067 -0.139 11.411 1.00 45.22 312 ILE A C 1
ATOM 2507 O O . ILE A 1 312 ? -2.604 -1.182 11.046 1.00 45.22 312 ILE A O 1
ATOM 2511 N N . HIS A 1 313 ? -1.325 -0.064 12.514 1.00 43.28 313 HIS A N 1
ATOM 2512 C CA . HIS A 1 313 ? -1.315 -1.127 13.515 1.00 43.28 313 HIS A CA 1
ATOM 2513 C C . HIS A 1 313 ? -2.508 -0.940 14.452 1.00 43.28 313 HIS A C 1
ATOM 2515 O O . HIS A 1 313 ? -2.662 0.108 15.077 1.00 43.28 313 HIS A O 1
ATOM 2521 N N . VAL A 1 314 ? -3.359 -1.959 14.543 1.00 42.78 314 VAL A N 1
ATOM 2522 C CA . VAL A 1 314 ? -4.483 -1.987 15.480 1.00 42.78 314 VAL A CA 1
ATOM 2523 C C . VAL A 1 314 ? -4.073 -2.836 16.676 1.00 42.78 314 VAL A C 1
ATOM 2525 O O . VAL A 1 314 ? -3.979 -4.055 16.567 1.00 42.78 314 VAL A O 1
ATOM 2528 N N . VAL A 1 315 ? -3.813 -2.185 17.808 1.00 44.44 315 VAL A N 1
ATOM 2529 C CA . VAL A 1 315 ? -3.487 -2.843 19.079 1.00 44.44 315 VAL A CA 1
ATOM 2530 C C . VAL A 1 315 ? -4.666 -2.659 20.029 1.00 44.44 315 VAL A C 1
ATOM 2532 O O . VAL A 1 315 ? -5.146 -1.543 20.215 1.00 44.44 315 VAL A O 1
ATOM 2535 N N . ILE A 1 316 ? -5.147 -3.758 20.610 1.00 42.22 316 ILE A N 1
ATOM 2536 C CA . ILE A 1 316 ? -6.172 -3.739 21.659 1.00 42.22 316 ILE A CA 1
ATOM 2537 C C . ILE A 1 316 ? -5.446 -3.922 22.988 1.00 42.22 316 ILE A C 1
ATOM 2539 O O . ILE A 1 316 ? -4.733 -4.907 23.173 1.00 42.22 316 ILE A O 1
ATOM 2543 N N . HIS A 1 317 ? -5.583 -2.950 23.886 1.00 45.84 317 HIS A N 1
ATOM 2544 C CA . HIS A 1 317 ? -4.928 -2.981 25.189 1.00 45.84 317 HIS A CA 1
ATOM 2545 C C . HIS A 1 317 ? -5.756 -3.794 26.188 1.00 45.84 317 HIS A C 1
ATOM 2547 O O . HIS A 1 317 ? -6.916 -3.468 26.437 1.00 45.84 317 HIS A O 1
ATOM 2553 N N . ASP A 1 318 ? -5.138 -4.810 26.793 1.00 39.78 318 ASP A N 1
ATOM 2554 C CA . ASP A 1 318 ? -5.681 -5.477 27.975 1.00 39.78 318 ASP A CA 1
ATOM 2555 C C . ASP A 1 318 ? -5.356 -4.658 29.237 1.00 39.78 318 ASP A C 1
ATOM 2557 O O . ASP A 1 318 ? -4.200 -4.517 29.650 1.00 39.78 318 ASP A O 1
ATOM 2561 N N . MET A 1 319 ? -6.406 -4.119 29.855 1.00 39.41 319 MET A N 1
ATOM 2562 C CA . MET A 1 319 ? -6.313 -3.298 31.061 1.00 39.41 319 MET A CA 1
ATOM 2563 C C . MET A 1 319 ? -5.908 -4.110 32.301 1.00 39.41 319 MET A C 1
ATOM 2565 O O . MET A 1 319 ? -5.364 -3.532 33.244 1.00 39.41 319 MET A O 1
ATOM 2569 N N . GLU A 1 320 ? -6.137 -5.428 32.326 1.00 35.56 320 GLU A N 1
ATOM 2570 C CA . GLU A 1 320 ? -5.765 -6.282 33.457 1.00 35.56 320 GLU A CA 1
ATOM 2571 C C . GLU A 1 320 ? -4.254 -6.558 33.466 1.00 35.56 320 GLU A C 1
ATOM 2573 O O . GLU A 1 320 ? -3.600 -6.411 34.505 1.00 35.56 320 GLU A O 1
ATOM 2578 N N . THR A 1 321 ? -3.666 -6.845 32.300 1.00 34.44 321 THR A N 1
ATOM 2579 C CA . THR A 1 321 ? -2.207 -6.952 32.125 1.00 34.44 321 THR A CA 1
ATOM 2580 C C . THR A 1 321 ? -1.501 -5.619 32.396 1.00 34.44 321 THR A C 1
ATOM 2582 O O . THR A 1 321 ? -0.468 -5.603 33.072 1.00 34.44 321 THR A O 1
ATOM 2585 N N . LEU A 1 322 ? -2.085 -4.491 31.971 1.00 32.69 322 LEU A N 1
ATOM 2586 C CA . LEU A 1 322 ? -1.545 -3.157 32.260 1.00 32.69 322 LEU A CA 1
ATOM 2587 C C . LEU A 1 322 ? -1.535 -2.860 33.772 1.00 32.69 322 LEU A C 1
ATOM 2589 O O . LEU A 1 322 ? -0.525 -2.404 34.306 1.00 32.69 322 LEU A O 1
ATOM 2593 N N . HIS A 1 323 ? -2.613 -3.188 34.494 1.00 35.66 323 HIS A N 1
ATOM 2594 C CA . HIS A 1 323 ? -2.669 -3.026 35.952 1.00 35.66 323 HIS A CA 1
ATOM 2595 C C . HIS A 1 323 ? -1.673 -3.922 36.698 1.00 35.66 323 HIS A C 1
ATOM 2597 O O . HIS A 1 323 ? -1.079 -3.492 37.688 1.00 35.66 323 HIS A O 1
ATOM 2603 N N . ARG A 1 324 ? -1.471 -5.165 36.240 1.00 34.31 324 ARG A N 1
ATOM 2604 C CA . ARG A 1 324 ? -0.495 -6.085 36.846 1.00 34.31 324 ARG A CA 1
ATOM 2605 C C . ARG A 1 324 ? 0.938 -5.577 36.681 1.00 34.31 324 ARG A C 1
ATOM 2607 O O . ARG A 1 324 ? 1.699 -5.661 37.638 1.00 34.31 324 ARG A O 1
ATOM 2614 N N . LEU A 1 325 ? 1.274 -4.996 35.528 1.00 32.09 325 LEU A N 1
ATOM 2615 C CA . LEU A 1 325 ? 2.571 -4.354 35.280 1.00 32.09 325 LEU A CA 1
ATOM 2616 C C . LEU A 1 325 ? 2.782 -3.106 36.149 1.00 32.09 325 LEU A C 1
ATOM 2618 O O . LEU A 1 325 ? 3.835 -2.983 36.766 1.00 32.09 325 LEU A O 1
ATOM 2622 N N . ILE A 1 326 ? 1.769 -2.240 36.275 1.00 33.97 326 ILE A N 1
ATOM 2623 C CA . ILE A 1 326 ? 1.822 -1.044 37.138 1.00 33.97 326 ILE A CA 1
ATOM 2624 C C . ILE A 1 326 ? 2.039 -1.423 38.615 1.00 33.97 326 ILE A C 1
ATOM 2626 O O . ILE A 1 326 ? 2.780 -0.753 39.332 1.00 33.97 326 ILE A O 1
ATOM 2630 N N . ASN A 1 327 ? 1.415 -2.507 39.084 1.00 32.78 327 ASN A N 1
ATOM 2631 C CA . ASN A 1 327 ? 1.562 -2.962 40.468 1.00 32.78 327 ASN A CA 1
ATOM 2632 C C . ASN A 1 327 ? 2.902 -3.665 40.737 1.00 32.78 327 ASN A C 1
ATOM 2634 O O . ASN A 1 327 ? 3.396 -3.598 41.860 1.00 32.78 327 ASN A O 1
ATOM 2638 N N . PHE A 1 328 ? 3.506 -4.306 39.732 1.00 32.75 328 PHE A N 1
ATOM 2639 C CA . PHE A 1 328 ? 4.800 -4.985 39.873 1.00 32.75 328 PHE A CA 1
ATOM 2640 C C . PHE A 1 328 ? 5.973 -4.009 40.041 1.00 32.75 328 PHE A C 1
ATOM 2642 O O . PHE A 1 328 ? 6.985 -4.370 40.627 1.00 32.75 328 PHE A O 1
ATOM 2649 N N . THR A 1 329 ? 5.841 -2.778 39.544 1.00 34.44 329 THR A N 1
ATOM 2650 C CA . THR A 1 329 ? 6.874 -1.730 39.624 1.00 34.44 329 THR A CA 1
ATOM 2651 C C . THR A 1 329 ? 6.757 -0.828 40.857 1.00 34.44 329 THR A C 1
ATOM 2653 O O . THR A 1 329 ? 7.613 0.026 41.062 1.00 34.44 329 THR A O 1
ATOM 2656 N N . ASN A 1 330 ? 5.699 -0.989 41.662 1.00 34.16 330 ASN A N 1
ATOM 2657 C CA . ASN A 1 330 ? 5.476 -0.252 42.917 1.00 34.16 330 ASN A CA 1
ATOM 2658 C C . ASN A 1 330 ? 5.924 -1.039 44.173 1.00 34.16 330 ASN A C 1
ATOM 2660 O O . ASN A 1 330 ? 5.612 -0.630 45.294 1.00 34.16 330 ASN A O 1
ATOM 2664 N N . LEU A 1 331 ? 6.636 -2.157 43.983 1.00 35.09 331 LEU A N 1
ATOM 2665 C CA . LEU A 1 331 ? 7.411 -2.900 44.987 1.00 35.09 331 LEU A CA 1
ATOM 2666 C C . LEU A 1 331 ? 8.899 -2.702 44.697 1.00 35.09 331 LEU A C 1
ATOM 2668 O O . LEU A 1 331 ? 9.663 -2.579 45.681 1.00 35.09 331 LEU A O 1
#

Foldseek 3Di:
DDDDDDDDDDDDDDDDDPDDDDPPPVVVVVVVVLVVLLVVLVVLCVVDDDDDDDDDCPPPDPLLVVLVVLLVVLQVLLLVVVLCQQAPCLVVVLVVLVVCLPVDSSSVSQNVQCVVVVGQFHPVPQRAGSDAQVVQPFDDPPVQPDDDPPHPDIRGGDGDDRHRQPSRQQEDSPDDPVLLVVLLVVDDPVVVCQSPDLFKGKDFPVVVCVVVPNDDPDDDDSVRIDIDGQCRVSVVSLQSSLVSLCVSLVRDPDPLSSQLSNLSSVCSNVVDCVSNVVSVVVVCCVVDPDDPDDPPDPDPDDDPPPPSGSGDDDDDDDPVVVVVVVVVVVD

Secondary structure (DSSP, 8-state):
---PPP-PPPP-----------THHHHHHHHHHHHHHHHHHHHHHHTS-----PPP-TT--HHHHHHHHHHHHHHHHHHHHHHHHH-TTHHHHHHHHHHHGGG-HHHHHHHHHHHHHSSSEETTTTTEE-S-TTTS-EEE-GGG-S--SS---EEE--PPPSSPPTTTTTS-TT--HHHHHHHHHTS-HHHHHHHT-TTEEEEEHHHHHHHTT--------GGGEEEEEHHHHTHHHHHHHHHHHHHHHHH-S-HHHHHHHHHHHHHHHHS--HHHHHHHHHHHHHHS-S----TT----SS-----SSS--------HHHHHHHHHHTT-

Radius of gyration: 27.58 Å; chains: 1; bounding box: 62×65×104 Å

pLDDT: mean 71.36, std 24.14, range [23.27, 98.56]

Organism: Vicia faba (NCBI:txid3906)

Sequence (331 aa):
MIGLRGICCKTDMISDQWTESNDTQPQLMYKENTVARSLTLQKQLSRYTPVSLNAELTGLTDSDKEALVFIVKAASVMDEIFYLQSWYSNPALRDWLK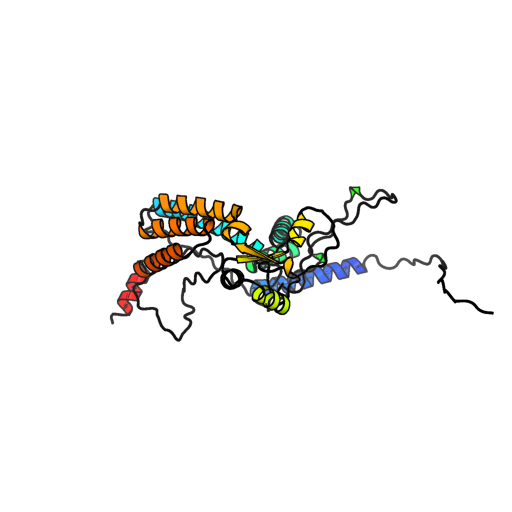DHADKSELNKLKWSYYQINKSPWSCLDDDEAFLTTADSEIRLLSKATRTVSEWKGLEYRVAFPILKPAGANFYPPDMDKMEFNLWNDSLEKDQQTEATSFFTVIKRHSELILDSGLSNDKVASSKDLYIVPYSQEYKSLLAKAAKLLHKAGDITNSTSLKKLLHSKADAFLSNDYYESDIAWMKLVSQYCPSYFYDPKNSCQAGEINVLTFVLIHVVIHDMETLHRLINFTNL

InterPro domains:
  IPR039461 Peptidase family M49 [PTHR23422] (20-284)